Protein AF-A0A6V7PPU8-F1 (afdb_monomer_lite)

pLDDT: mean 73.36, std 18.03, range [26.89, 96.19]

Organism: NCBI:txid296719

Secondary structure (DSSP, 8-state):
------HHHHHHHHHHHHHHTTS-SEEEE--BTTBTHHHHHHHHHHHHHH-TT-S-SEEEEE--SSPBSSHHHHHHHHHHHHHHHHTS-SS-HHHHHHHHHHHHHTT--GGGPPPPHHHHHHHHHHHHTTT--EEEEE-S-BTT-----TTTTT----TTSS-EEEEETT------SEEE--SSHHHHHHHHHHHHHHHHHHHHHHTTT-S---HHHHHHHHHHHHHHHHHHHHS-TTTT--TTS---HHHHHHHHTTHHHHTS-HHHHHHHHHHHHHHHHTT-SHHHHHHHHHHTTT---PPP------S----S--SSS------

Structure (mmCIF, N/CA/C/O backbone):
data_AF-A0A6V7PPU8-F1
#
_entry.id   AF-A0A6V7PPU8-F1
#
loop_
_atom_site.group_PDB
_atom_site.id
_atom_site.type_symbol
_atom_site.label_atom_id
_atom_site.label_alt_id
_atom_site.label_comp_id
_atom_site.label_asym_id
_atom_si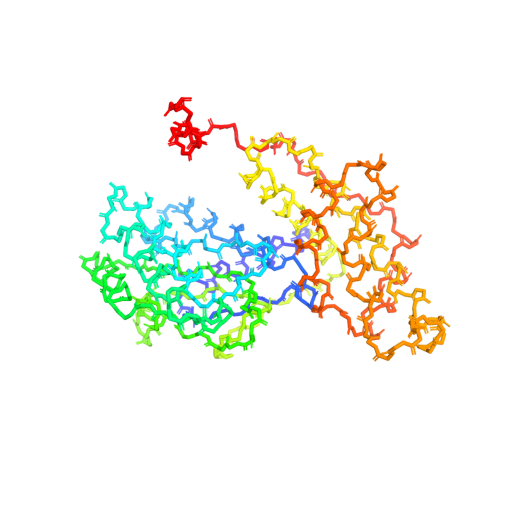te.label_entity_id
_atom_site.label_seq_id
_atom_site.pdbx_PDB_ins_code
_atom_site.Cartn_x
_atom_site.Cartn_y
_atom_site.Cartn_z
_atom_site.occupancy
_atom_site.B_iso_or_equiv
_atom_site.auth_seq_id
_atom_site.auth_comp_id
_atom_site.auth_asym_id
_atom_site.auth_atom_id
_atom_site.pdbx_PDB_model_num
ATOM 1 N N . MET A 1 1 ? 19.060 32.727 9.909 1.00 31.28 1 MET A N 1
ATOM 2 C CA . MET A 1 1 ? 19.375 32.126 8.598 1.00 31.28 1 MET A CA 1
ATOM 3 C C . MET A 1 1 ? 18.788 30.721 8.618 1.00 31.28 1 MET A C 1
ATOM 5 O O . MET A 1 1 ? 19.392 29.817 9.174 1.00 31.28 1 MET A O 1
ATOM 9 N N . THR A 1 2 ? 17.531 30.576 8.202 1.00 30.28 2 THR A N 1
ATOM 10 C CA . THR A 1 2 ? 16.838 29.283 8.143 1.00 30.28 2 THR A CA 1
ATOM 11 C C . THR A 1 2 ? 17.410 28.507 6.967 1.00 30.28 2 THR A C 1
ATOM 13 O O . THR A 1 2 ? 17.300 28.952 5.828 1.00 30.28 2 THR A O 1
ATOM 16 N N . ILE A 1 3 ? 18.058 27.376 7.241 1.00 38.53 3 ILE A N 1
ATOM 17 C CA . ILE A 1 3 ? 18.364 26.391 6.202 1.00 38.53 3 ILE A CA 1
ATOM 18 C C . ILE A 1 3 ? 17.008 26.035 5.579 1.00 38.53 3 ILE A C 1
ATOM 20 O O . ILE A 1 3 ? 16.113 25.651 6.339 1.00 38.53 3 ILE A O 1
ATOM 24 N N . PRO A 1 4 ? 16.788 26.219 4.265 1.00 50.97 4 PRO A N 1
ATOM 25 C CA . PRO A 1 4 ? 15.560 25.742 3.650 1.00 50.97 4 PRO A CA 1
ATOM 26 C C . PRO A 1 4 ? 15.499 24.234 3.907 1.00 50.97 4 PRO A C 1
ATOM 28 O O . PRO A 1 4 ? 16.382 23.491 3.478 1.00 50.97 4 PRO A O 1
ATOM 31 N N . GLY A 1 5 ? 14.527 23.808 4.720 1.00 62.41 5 GLY A N 1
ATOM 32 C CA . GLY A 1 5 ? 14.351 22.402 5.067 1.00 62.41 5 GLY A CA 1
ATOM 33 C C . GLY A 1 5 ? 14.195 21.567 3.799 1.00 62.41 5 GLY A C 1
ATOM 34 O O . GLY A 1 5 ? 13.704 22.078 2.791 1.00 62.41 5 GLY A O 1
ATOM 35 N N . ASN A 1 6 ? 14.624 20.301 3.845 1.00 75.19 6 ASN A N 1
ATOM 36 C CA . ASN A 1 6 ? 14.456 19.374 2.727 1.00 75.19 6 ASN A CA 1
ATOM 37 C C . ASN A 1 6 ? 12.989 19.438 2.237 1.00 75.19 6 ASN A C 1
ATOM 39 O O . ASN A 1 6 ? 12.091 19.155 3.033 1.00 75.19 6 ASN A O 1
ATOM 43 N N . PRO A 1 7 ? 12.728 19.817 0.970 1.00 75.38 7 PRO A N 1
ATOM 44 C CA . PRO A 1 7 ? 11.375 19.919 0.427 1.00 75.38 7 PRO A CA 1
ATOM 45 C C . PRO A 1 7 ? 10.519 18.661 0.636 1.00 75.38 7 PRO A C 1
ATOM 47 O O . PRO A 1 7 ? 9.317 18.781 0.867 1.00 75.38 7 PRO A O 1
ATOM 50 N N . TYR A 1 8 ? 11.135 17.475 0.625 1.00 80.94 8 TYR A N 1
ATOM 51 C CA . TYR A 1 8 ? 10.477 16.209 0.947 1.00 80.94 8 TYR A CA 1
ATOM 52 C C . TYR A 1 8 ? 10.023 16.138 2.414 1.00 80.94 8 TYR A C 1
ATOM 54 O O . TYR A 1 8 ? 8.863 15.843 2.706 1.00 80.94 8 TYR A O 1
ATOM 62 N N . GLU A 1 9 ? 10.908 16.489 3.349 1.00 84.88 9 GLU A N 1
ATOM 63 C CA . GLU A 1 9 ? 10.593 16.508 4.782 1.00 84.88 9 GLU A CA 1
ATOM 64 C C . GLU A 1 9 ? 9.462 17.483 5.100 1.00 84.88 9 GLU A C 1
ATOM 66 O O . GLU A 1 9 ? 8.646 17.217 5.979 1.00 84.88 9 GLU A O 1
ATOM 71 N N . VAL A 1 10 ? 9.369 18.602 4.377 1.00 83.44 10 VAL A N 1
ATOM 72 C CA . VAL A 1 10 ? 8.245 19.537 4.528 1.00 83.44 10 VAL A CA 1
ATOM 73 C C . VAL A 1 10 ? 6.921 18.837 4.215 1.00 83.44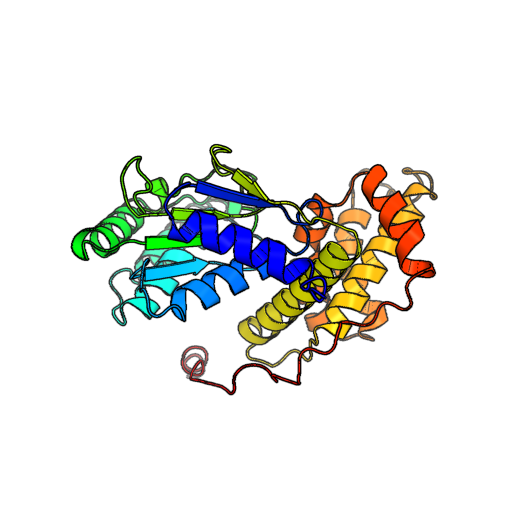 10 VAL A C 1
ATOM 75 O O . VAL A 1 10 ? 5.988 18.931 5.008 1.00 83.44 10 VAL A O 1
ATOM 78 N N . ILE A 1 11 ? 6.855 18.082 3.115 1.00 82.38 11 ILE A N 1
ATOM 79 C CA . ILE A 1 11 ? 5.653 17.344 2.697 1.00 82.38 11 ILE A CA 1
ATOM 80 C C . ILE A 1 11 ? 5.296 16.271 3.727 1.00 82.38 11 ILE A C 1
ATOM 82 O O . ILE A 1 11 ? 4.159 16.224 4.197 1.00 82.38 11 ILE A O 1
ATOM 86 N N . LYS A 1 12 ? 6.269 15.444 4.124 1.00 87.31 12 LYS A N 1
ATOM 87 C CA . LYS A 1 12 ? 6.073 14.395 5.133 1.00 87.31 12 LYS A CA 1
ATOM 88 C C . LYS A 1 12 ? 5.553 14.968 6.451 1.00 87.31 12 LYS A C 1
ATOM 90 O O . LYS A 1 12 ? 4.579 14.461 7.005 1.00 87.31 12 LYS A O 1
ATOM 95 N N . ASN A 1 13 ? 6.145 16.067 6.918 1.00 88.62 13 ASN A N 1
ATOM 96 C CA . ASN A 1 13 ? 5.718 16.743 8.140 1.00 88.62 13 ASN A CA 1
ATOM 97 C C . ASN A 1 13 ? 4.320 17.363 8.015 1.00 88.62 13 ASN A C 1
ATOM 99 O O . ASN A 1 13 ? 3.575 17.369 8.994 1.00 88.62 13 ASN A O 1
ATOM 103 N N . SER A 1 14 ? 3.929 17.845 6.832 1.00 86.12 14 SER A N 1
ATOM 104 C CA . SER A 1 14 ? 2.555 18.287 6.577 1.00 86.12 14 SER A CA 1
ATOM 105 C C . SER A 1 14 ? 1.557 17.134 6.691 1.00 86.12 14 SER A C 1
ATOM 107 O O . SER A 1 14 ? 0.567 17.280 7.404 1.00 86.12 14 SER A O 1
ATOM 109 N N . VAL A 1 15 ? 1.828 15.982 6.060 1.00 87.38 15 VAL A N 1
ATOM 110 C CA . VAL A 1 15 ? 0.964 14.787 6.157 1.00 87.38 15 VAL A CA 1
ATOM 111 C C . VAL A 1 15 ? 0.832 14.342 7.617 1.00 87.38 15 VAL A C 1
ATOM 113 O O . VAL A 1 15 ? -0.277 14.156 8.111 1.00 87.38 15 VAL A O 1
ATOM 116 N N . LEU A 1 16 ? 1.960 14.230 8.328 1.00 89.19 16 LEU A N 1
ATOM 117 C CA . LEU A 1 16 ? 1.984 13.857 9.743 1.00 89.19 16 LEU A CA 1
ATOM 118 C C . LEU A 1 16 ? 1.181 14.829 10.600 1.00 89.19 16 LEU A C 1
ATOM 120 O O . LEU A 1 16 ? 0.408 14.399 11.447 1.00 89.19 16 LEU A O 1
ATOM 124 N N . ARG A 1 17 ? 1.325 16.136 10.374 1.00 88.12 17 ARG A N 1
ATOM 125 C CA . ARG A 1 17 ? 0.571 17.137 11.125 1.00 88.12 17 ARG A CA 1
ATOM 126 C C . ARG A 1 17 ? -0.936 16.944 10.957 1.00 88.12 17 ARG A C 1
ATOM 128 O O . ARG A 1 17 ? -1.616 16.860 11.970 1.00 88.12 17 ARG A O 1
ATOM 135 N N . TYR A 1 18 ? -1.419 16.822 9.719 1.00 86.50 18 TYR A N 1
ATOM 136 C CA . TYR A 1 18 ? -2.847 16.639 9.425 1.00 86.50 18 TYR A CA 1
ATOM 137 C C . TYR A 1 18 ? -3.426 15.316 9.950 1.00 86.50 18 TYR A C 1
ATOM 139 O O . TYR A 1 18 ? -4.614 15.236 10.259 1.00 86.50 18 TYR A O 1
ATOM 147 N N . LEU A 1 19 ? -2.596 14.271 10.036 1.00 86.38 19 LEU A N 1
ATOM 148 C CA . LEU A 1 19 ? -2.953 13.000 10.673 1.00 86.38 19 LEU A CA 1
ATOM 149 C C . LEU A 1 19 ? -3.079 13.142 12.185 1.00 86.38 19 LEU A C 1
ATOM 151 O O . LEU A 1 19 ? -4.072 12.710 12.763 1.00 86.38 19 LEU A O 1
ATOM 155 N N . LEU A 1 20 ? -2.067 13.726 12.823 1.00 84.81 20 LEU A N 1
ATOM 156 C CA . LEU A 1 20 ? -1.954 13.758 14.280 1.00 84.81 20 LEU A CA 1
ATOM 157 C C . LEU A 1 20 ? -2.870 14.807 14.920 1.00 84.81 20 LEU A C 1
ATOM 159 O O . LEU A 1 20 ? -3.287 14.629 16.057 1.00 84.81 20 LEU A O 1
ATOM 163 N N . ASP A 1 21 ? -3.197 15.893 14.217 1.00 83.44 21 ASP A N 1
ATOM 164 C CA . ASP A 1 21 ? -4.157 16.888 14.707 1.00 83.44 21 ASP A CA 1
ATOM 165 C C . ASP A 1 21 ? -5.626 16.471 14.499 1.00 83.44 21 ASP A C 1
ATOM 167 O O . ASP A 1 21 ? -6.535 17.143 14.990 1.00 83.44 21 ASP A O 1
ATOM 171 N N . GLY A 1 22 ? -5.863 15.348 13.809 1.00 78.75 22 GLY A N 1
ATOM 172 C CA . GLY A 1 22 ? -7.197 14.823 13.536 1.00 78.75 22 GLY A CA 1
ATOM 173 C C . GLY A 1 22 ? -8.019 15.685 12.576 1.00 78.75 22 GLY A C 1
ATOM 174 O O . GLY A 1 22 ? -9.236 15.502 12.502 1.00 78.75 22 GLY A O 1
ATOM 175 N N . SER A 1 23 ? -7.391 16.609 11.835 1.00 78.19 23 SER A N 1
ATOM 176 C CA . SER A 1 23 ? -8.081 17.475 10.867 1.00 78.19 23 SER A CA 1
ATOM 177 C C . SER A 1 23 ? -8.790 16.668 9.786 1.00 78.19 23 SER A C 1
ATOM 179 O O . SER A 1 23 ? -9.847 17.071 9.299 1.00 78.19 23 SER A O 1
ATOM 181 N N . PHE A 1 24 ? -8.217 15.519 9.414 1.00 79.81 24 PHE A N 1
ATOM 182 C CA . PHE A 1 24 ? -8.750 14.659 8.370 1.00 79.81 24 PHE A CA 1
ATOM 183 C C . PHE A 1 24 ? -8.671 13.189 8.774 1.00 79.81 24 PHE A C 1
ATOM 185 O O . PHE A 1 24 ? -7.624 12.677 9.149 1.00 79.81 24 PHE A O 1
ATOM 192 N N . GLN A 1 25 ? -9.793 12.488 8.634 1.00 84.31 25 GLN A N 1
ATOM 193 C CA . GLN A 1 25 ? -9.868 11.033 8.808 1.00 84.31 25 GLN A CA 1
ATOM 194 C C . GLN A 1 25 ? -9.594 10.284 7.509 1.00 84.31 25 GLN A C 1
ATOM 196 O O . GLN A 1 25 ? -9.418 9.075 7.510 1.00 84.31 25 GLN A O 1
ATOM 201 N N . LYS A 1 26 ? -9.623 10.982 6.378 1.00 85.94 26 LYS A N 1
ATOM 202 C CA . LYS A 1 26 ? -9.393 10.424 5.056 1.00 85.94 26 LYS A CA 1
ATOM 203 C C . LYS A 1 26 ? -8.453 11.377 4.325 1.00 85.94 26 LYS A C 1
ATOM 205 O O . LYS A 1 26 ? -8.794 12.538 4.105 1.00 85.94 26 LYS A O 1
ATOM 210 N N . MET A 1 27 ? -7.246 10.916 4.019 1.00 85.62 27 MET A N 1
ATOM 211 C CA . MET A 1 27 ? -6.231 11.684 3.309 1.00 85.62 27 MET A CA 1
ATOM 212 C C . MET A 1 27 ? -5.707 10.924 2.105 1.00 85.62 27 MET A C 1
ATOM 214 O O . MET A 1 27 ? -5.165 9.824 2.212 1.00 85.62 27 MET A O 1
ATOM 218 N N . TYR A 1 28 ? -5.830 11.579 0.961 1.00 83.38 28 TYR A N 1
ATOM 219 C CA . TYR A 1 28 ? -5.310 11.110 -0.300 1.00 83.38 28 TYR A CA 1
ATOM 220 C C . TYR A 1 28 ? -3.952 11.764 -0.552 1.00 83.38 28 TYR A C 1
ATOM 222 O O . TYR A 1 28 ? -3.826 12.966 -0.773 1.00 83.38 28 TYR A O 1
ATOM 230 N N . VAL A 1 29 ? -2.900 10.968 -0.513 1.00 80.19 29 VAL A N 1
ATOM 231 C CA . VAL A 1 29 ? -1.552 11.429 -0.811 1.00 80.19 29 VAL A CA 1
ATOM 232 C C . VAL A 1 29 ? -1.314 11.236 -2.291 1.00 80.19 29 VAL A C 1
ATOM 234 O O . VAL A 1 29 ? -1.300 10.112 -2.791 1.00 80.19 29 VAL A O 1
ATOM 237 N N . GLU A 1 30 ? -1.092 12.338 -2.992 1.00 74.88 30 GLU A N 1
ATOM 238 C CA . GLU A 1 30 ? -0.667 12.282 -4.376 1.00 74.88 30 GLU A CA 1
ATOM 239 C C . GLU A 1 30 ? 0.680 12.950 -4.510 1.00 74.88 30 GLU A C 1
ATOM 241 O O . GLU A 1 30 ? 0.793 14.167 -4.457 1.00 74.88 30 GLU A O 1
ATOM 246 N N . ALA A 1 31 ? 1.704 12.137 -4.704 1.00 72.62 31 ALA A N 1
ATOM 247 C CA . ALA A 1 31 ? 3.044 12.634 -4.938 1.00 72.62 31 ALA A CA 1
ATOM 248 C C . ALA A 1 31 ? 3.159 13.241 -6.356 1.00 72.62 31 ALA A C 1
ATOM 250 O O . ALA A 1 31 ? 2.266 13.966 -6.798 1.00 72.62 31 ALA A O 1
ATOM 251 N N . TRP A 1 32 ? 4.243 13.004 -7.097 1.00 69.62 32 TRP A N 1
ATOM 252 C CA . TRP A 1 32 ? 4.359 13.557 -8.452 1.00 69.62 32 TRP A CA 1
ATOM 253 C C . TRP A 1 32 ? 3.433 12.817 -9.422 1.00 69.62 32 TRP A C 1
ATOM 255 O O . TRP A 1 32 ? 3.862 11.871 -10.072 1.00 69.62 32 TRP A O 1
ATOM 265 N N . GLU A 1 33 ? 2.161 13.224 -9.499 1.00 65.94 33 GLU A N 1
ATOM 266 C CA . GLU A 1 33 ? 1.140 12.580 -10.352 1.00 65.94 33 GLU A CA 1
ATOM 267 C C . GLU A 1 33 ? 1.074 11.056 -10.083 1.00 65.94 33 GLU A C 1
ATOM 269 O O . GLU A 1 33 ? 0.945 10.213 -10.973 1.00 65.94 33 GLU A O 1
ATOM 274 N N . GLY A 1 34 ? 1.235 10.709 -8.799 1.00 65.50 34 GLY A N 1
ATOM 275 C CA . GLY A 1 34 ? 1.210 9.349 -8.259 1.00 65.50 34 GLY A CA 1
ATOM 276 C C . GLY A 1 34 ? 2.564 8.730 -7.892 1.00 65.50 34 GLY A C 1
ATOM 277 O O . GLY A 1 34 ? 2.603 7.825 -7.060 1.00 65.50 34 GLY A O 1
ATOM 278 N N . VAL A 1 35 ? 3.688 9.242 -8.405 1.00 75.06 35 VAL A N 1
ATOM 279 C CA . VAL A 1 35 ? 5.020 8.644 -8.161 1.00 75.06 35 VAL A CA 1
ATOM 280 C C . VAL A 1 35 ? 5.627 9.075 -6.836 1.00 75.06 35 VAL A C 1
ATOM 282 O O . VAL A 1 35 ? 5.746 10.274 -6.582 1.00 75.06 35 VAL A O 1
ATOM 285 N N . GLY A 1 36 ? 6.085 8.113 -6.029 1.00 78.75 36 GLY A N 1
ATOM 286 C CA . GLY A 1 36 ? 6.710 8.355 -4.722 1.00 78.75 36 GLY A CA 1
ATOM 287 C C . GLY A 1 36 ? 5.727 8.409 -3.567 1.00 78.75 36 GLY A C 1
ATOM 288 O O . GLY A 1 36 ? 6.116 8.567 -2.409 1.00 78.75 36 GLY A O 1
ATOM 289 N N . ALA A 1 37 ? 4.438 8.275 -3.861 1.00 80.88 37 ALA A N 1
ATOM 290 C CA . ALA A 1 37 ? 3.429 8.291 -2.831 1.00 80.88 37 ALA A CA 1
ATOM 291 C C . ALA A 1 37 ? 3.447 7.004 -2.003 1.00 80.88 37 ALA A C 1
ATOM 293 O O . ALA A 1 37 ? 3.237 7.084 -0.799 1.00 80.88 37 ALA A O 1
ATOM 294 N N . THR A 1 38 ? 3.773 5.847 -2.593 1.00 84.75 38 THR A N 1
ATOM 295 C CA . THR A 1 38 ? 3.935 4.590 -1.846 1.00 84.75 38 THR A CA 1
ATOM 296 C C . THR A 1 38 ? 4.989 4.750 -0.753 1.00 84.75 38 THR A C 1
ATOM 298 O O . THR A 1 38 ? 4.759 4.366 0.396 1.00 84.75 38 THR A O 1
ATOM 301 N N . ALA A 1 39 ? 6.116 5.381 -1.093 1.00 87.06 39 ALA A N 1
ATOM 302 C CA . ALA A 1 39 ? 7.204 5.634 -0.157 1.00 87.06 39 ALA A CA 1
ATOM 303 C C . ALA A 1 39 ? 6.825 6.629 0.935 1.00 87.06 39 ALA A C 1
ATOM 305 O O . ALA A 1 39 ? 7.023 6.359 2.119 1.00 87.06 39 ALA A O 1
ATOM 306 N N . LEU A 1 40 ? 6.200 7.742 0.549 1.00 86.75 40 LEU A N 1
ATOM 307 C CA . LEU A 1 40 ? 5.719 8.738 1.499 1.00 86.75 40 LEU A CA 1
ATOM 308 C C . LEU A 1 40 ? 4.707 8.137 2.487 1.00 86.75 40 LEU A C 1
ATOM 310 O O . LEU A 1 40 ? 4.798 8.385 3.687 1.00 86.75 40 LEU A O 1
ATOM 314 N N . LEU A 1 41 ? 3.773 7.310 2.004 1.00 89.06 41 LEU A N 1
ATOM 315 C CA . LEU A 1 41 ? 2.805 6.599 2.840 1.00 89.06 41 LEU A CA 1
ATOM 316 C C . LEU A 1 41 ? 3.491 5.683 3.857 1.00 89.06 41 LEU A C 1
ATOM 318 O O . LEU A 1 41 ? 3.125 5.699 5.035 1.00 89.06 41 LEU A O 1
ATOM 322 N N . ARG A 1 42 ? 4.506 4.920 3.430 1.00 89.25 42 ARG A N 1
ATOM 323 C CA . ARG A 1 42 ? 5.270 4.055 4.335 1.00 89.25 42 ARG A CA 1
ATOM 324 C C . ARG A 1 42 ? 6.040 4.857 5.380 1.00 89.25 42 ARG A C 1
ATOM 326 O O . ARG A 1 42 ? 5.931 4.545 6.563 1.00 89.25 42 ARG A O 1
ATOM 333 N N . GLU A 1 43 ? 6.764 5.898 4.982 1.00 89.75 43 GLU A N 1
ATOM 334 C CA . GLU A 1 43 ? 7.543 6.707 5.924 1.00 89.75 43 GLU A CA 1
ATOM 335 C C . GLU A 1 43 ? 6.664 7.444 6.938 1.00 89.75 43 GLU A C 1
ATOM 337 O O . GLU A 1 43 ? 7.011 7.524 8.117 1.00 89.75 43 GLU A O 1
ATOM 342 N N . VAL A 1 44 ? 5.502 7.949 6.510 1.00 90.06 44 VAL A N 1
ATOM 343 C CA . VAL A 1 44 ? 4.508 8.534 7.419 1.00 90.06 44 VAL A CA 1
ATOM 344 C C . VAL A 1 44 ? 4.025 7.488 8.420 1.00 90.06 44 VAL A C 1
ATOM 346 O O . VAL A 1 44 ? 3.978 7.768 9.616 1.00 90.06 44 VAL A O 1
ATOM 349 N N . ALA A 1 45 ? 3.714 6.275 7.963 1.00 90.44 45 ALA A N 1
ATOM 350 C CA . ALA A 1 45 ? 3.263 5.204 8.841 1.00 90.44 45 ALA A CA 1
ATOM 351 C C . ALA A 1 45 ? 4.329 4.807 9.879 1.00 90.44 45 ALA A C 1
ATOM 353 O O . ALA A 1 45 ? 4.023 4.682 11.062 1.00 90.44 45 ALA A O 1
ATOM 354 N N . GLU A 1 46 ? 5.590 4.672 9.463 1.00 90.50 46 GLU A N 1
ATOM 355 C CA . GLU A 1 46 ? 6.706 4.391 10.374 1.00 90.50 46 GLU A CA 1
ATOM 356 C C . GLU A 1 46 ? 6.961 5.530 11.367 1.00 90.50 46 GLU A C 1
ATOM 358 O O . GLU A 1 46 ? 7.286 5.283 12.529 1.00 90.50 46 GLU A O 1
ATOM 363 N N . ALA A 1 47 ? 6.821 6.784 10.933 1.00 90.44 47 ALA A N 1
ATOM 364 C CA . ALA A 1 47 ? 6.949 7.937 11.817 1.00 90.44 47 ALA A CA 1
ATOM 365 C C . ALA A 1 47 ? 5.826 7.976 12.866 1.00 90.44 47 ALA A C 1
ATOM 367 O O . ALA A 1 47 ? 6.087 8.307 14.023 1.00 90.44 47 ALA A O 1
ATOM 368 N N . VAL A 1 48 ? 4.601 7.589 12.493 1.00 89.44 48 VAL A N 1
ATOM 369 C CA . VAL A 1 48 ? 3.483 7.435 13.435 1.00 89.44 48 VAL A CA 1
ATOM 370 C C . VAL A 1 48 ? 3.769 6.328 14.452 1.00 89.44 48 VAL A C 1
ATOM 372 O O . VAL A 1 48 ? 3.594 6.555 15.646 1.00 89.44 48 VAL A O 1
ATOM 375 N N . GLU A 1 49 ? 4.265 5.167 14.020 1.00 86.88 49 GLU A N 1
ATOM 376 C CA . GLU A 1 49 ? 4.616 4.056 14.922 1.00 86.88 49 GLU A CA 1
ATOM 377 C C . GLU A 1 49 ? 5.739 4.408 15.908 1.00 86.88 49 GLU A C 1
ATOM 379 O O . GLU A 1 49 ? 5.718 3.976 17.060 1.00 86.88 49 GLU A O 1
ATOM 384 N N . LYS A 1 50 ? 6.726 5.196 15.461 1.00 87.38 50 LYS A N 1
ATOM 385 C CA . LYS A 1 50 ? 7.853 5.663 16.286 1.00 87.38 50 LYS A CA 1
ATOM 386 C C . LYS A 1 50 ? 7.479 6.837 17.201 1.00 87.38 50 LYS A C 1
ATOM 388 O O . LYS A 1 50 ? 8.269 7.197 18.071 1.00 87.38 50 LYS A O 1
ATOM 393 N N . SER A 1 51 ? 6.311 7.451 17.009 1.00 83.69 51 SER A N 1
ATOM 394 C CA . SER A 1 51 ? 5.883 8.628 17.765 1.00 83.69 51 SER A CA 1
ATOM 395 C C . SER A 1 51 ? 5.577 8.289 19.225 1.00 83.69 51 SER A C 1
ATOM 397 O O . SER A 1 51 ? 4.755 7.425 19.530 1.00 83.69 51 SER A O 1
ATOM 399 N N . GLU A 1 52 ? 6.171 9.043 20.150 1.00 74.81 52 GLU A N 1
ATOM 400 C CA . GLU A 1 52 ? 5.941 8.878 21.592 1.00 74.81 52 GLU A CA 1
ATOM 401 C C . GLU A 1 52 ? 4.498 9.188 22.010 1.00 74.81 52 GLU A C 1
ATOM 403 O O . GLU A 1 52 ? 4.006 8.642 22.995 1.00 74.81 52 GLU A O 1
ATOM 408 N N . LYS A 1 53 ? 3.795 10.035 21.247 1.00 72.81 53 LYS A N 1
ATOM 409 C CA . LYS A 1 53 ? 2.421 10.456 21.559 1.00 72.81 53 LYS A CA 1
ATOM 410 C C . LYS A 1 53 ? 1.383 9.347 21.358 1.00 72.81 53 LYS A C 1
ATOM 412 O O . LYS A 1 53 ? 0.269 9.506 21.840 1.00 72.81 53 LYS A O 1
ATOM 417 N N . ARG A 1 54 ? 1.741 8.247 20.670 1.00 72.75 54 ARG A N 1
ATOM 418 C CA . ARG A 1 54 ? 0.870 7.093 20.353 1.00 72.75 54 ARG A CA 1
ATOM 419 C C . ARG A 1 54 ? -0.567 7.498 19.984 1.00 72.75 54 ARG A C 1
ATOM 421 O O . ARG A 1 54 ? -1.530 6.936 20.495 1.00 72.75 54 ARG A O 1
ATOM 428 N N . GLU A 1 55 ? -0.703 8.473 19.081 1.00 79.38 55 GLU A N 1
ATOM 429 C CA . GLU A 1 55 ? -2.009 8.954 18.588 1.00 79.38 55 GLU A CA 1
ATOM 430 C C . GLU A 1 55 ? -2.820 7.839 17.916 1.00 79.38 55 GLU A C 1
ATOM 432 O O . GLU A 1 55 ? -4.048 7.889 17.902 1.00 79.38 55 GLU A O 1
ATOM 437 N N . PHE A 1 56 ? -2.132 6.820 17.394 1.00 86.19 56 PHE A N 1
ATOM 438 C CA . PHE A 1 56 ? -2.696 5.584 16.865 1.00 86.19 56 PHE A CA 1
ATOM 439 C C . PHE A 1 56 ? -2.101 4.399 17.623 1.00 86.19 56 PHE A C 1
ATOM 441 O O . PHE A 1 56 ? -0.881 4.248 17.683 1.00 86.19 56 PHE A O 1
ATOM 448 N N . GLU A 1 57 ? -2.953 3.552 18.198 1.00 85.75 57 GLU A N 1
ATOM 449 C CA . GLU A 1 57 ? -2.498 2.336 18.885 1.00 85.75 57 GLU A CA 1
ATOM 450 C C . GLU A 1 57 ? -2.153 1.231 17.887 1.00 85.75 57 GLU A C 1
ATOM 452 O O . GLU A 1 57 ? -1.259 0.423 18.127 1.00 85.75 57 GLU A O 1
ATOM 457 N N . THR A 1 58 ? -2.869 1.201 16.760 1.00 87.56 58 THR A N 1
ATOM 458 C CA . THR A 1 58 ? -2.674 0.215 15.698 1.00 87.56 58 THR A CA 1
ATOM 459 C C . THR A 1 58 ? -2.462 0.927 14.368 1.00 87.56 58 THR A C 1
ATOM 461 O O . THR A 1 58 ? -3.303 1.716 13.936 1.00 87.56 58 THR A O 1
ATOM 464 N N . VAL A 1 59 ? -1.353 0.617 13.697 1.00 91.12 59 VAL A N 1
ATOM 465 C CA . VAL A 1 59 ? -1.046 1.108 12.349 1.00 91.12 59 VAL A CA 1
ATOM 466 C C . VAL A 1 59 ? -1.026 -0.082 11.392 1.00 91.12 59 VAL A C 1
ATOM 468 O O . VAL A 1 59 ? -0.106 -0.895 11.410 1.00 91.12 59 VAL A O 1
ATOM 471 N N . ILE A 1 60 ? -2.060 -0.200 10.564 1.00 90.56 60 ILE A N 1
ATOM 472 C CA . ILE A 1 60 ? -2.192 -1.248 9.547 1.00 90.56 60 ILE A CA 1
ATOM 473 C C . ILE A 1 60 ? -1.619 -0.690 8.238 1.00 90.56 60 ILE A C 1
ATOM 475 O O . ILE A 1 60 ? -2.256 0.116 7.567 1.00 90.56 60 ILE A O 1
ATOM 479 N N . LYS A 1 61 ? -0.390 -1.082 7.901 1.00 89.69 61 LYS A N 1
ATOM 480 C CA . LYS A 1 61 ? 0.378 -0.681 6.709 1.00 89.69 61 LYS A CA 1
ATOM 481 C C . LYS A 1 61 ? 0.318 -1.722 5.583 1.00 89.69 61 LYS A C 1
ATOM 483 O O . LYS A 1 61 ? 1.247 -2.523 5.440 1.00 89.69 61 LYS A O 1
ATOM 488 N N . VAL A 1 62 ? -0.710 -1.679 4.747 1.00 87.88 62 VAL A N 1
ATOM 489 C CA . VAL A 1 62 ? -0.813 -2.533 3.555 1.00 87.88 62 VAL A CA 1
ATOM 490 C C . VAL A 1 62 ? -0.275 -1.756 2.357 1.00 87.88 62 VAL A C 1
ATOM 492 O O . VAL A 1 62 ? -1.001 -1.149 1.571 1.00 87.88 62 VAL A O 1
ATOM 495 N N . VAL A 1 63 ? 1.053 -1.729 2.268 1.00 78.25 63 VAL A N 1
ATOM 496 C CA . VAL A 1 63 ? 1.795 -0.934 1.287 1.00 78.25 63 VAL A CA 1
ATOM 497 C C . VAL A 1 63 ? 2.576 -1.868 0.365 1.00 78.25 63 VAL A C 1
ATOM 499 O O . VAL A 1 63 ? 3.575 -2.455 0.781 1.00 78.25 63 VAL A O 1
ATOM 502 N N . ARG A 1 64 ? 2.130 -2.025 -0.887 1.00 80.06 64 ARG A N 1
ATOM 503 C CA . ARG A 1 64 ? 2.839 -2.829 -1.894 1.00 80.06 64 ARG A CA 1
ATOM 504 C C . ARG A 1 64 ? 2.868 -2.146 -3.272 1.00 80.06 64 ARG A C 1
ATOM 506 O O . ARG A 1 64 ? 1.817 -1.717 -3.742 1.00 80.06 64 ARG A O 1
ATOM 513 N N . PRO A 1 65 ? 4.027 -2.073 -3.951 1.00 76.69 65 PRO A N 1
ATOM 514 C CA . PRO A 1 65 ? 4.131 -1.478 -5.289 1.00 76.69 65 PRO A CA 1
ATOM 515 C C . PRO A 1 65 ? 3.440 -2.261 -6.417 1.00 76.69 65 PRO A C 1
ATOM 517 O O . PRO A 1 65 ? 3.077 -1.671 -7.428 1.00 76.69 65 PRO A O 1
ATOM 520 N N . ALA A 1 66 ? 3.193 -3.568 -6.253 1.00 78.25 66 ALA A N 1
ATOM 521 C CA . ALA A 1 66 ? 2.450 -4.387 -7.225 1.00 78.25 66 ALA A CA 1
ATOM 522 C C . ALA A 1 66 ? 0.932 -4.437 -6.919 1.00 78.25 66 ALA A C 1
ATOM 524 O O . ALA A 1 66 ? 0.587 -4.528 -5.737 1.00 78.25 66 ALA A O 1
ATOM 525 N N . PRO A 1 67 ? 0.026 -4.365 -7.921 1.00 78.31 67 PRO A N 1
ATOM 526 C CA . PRO A 1 67 ? -1.416 -4.248 -7.679 1.00 78.31 67 PRO A CA 1
ATOM 527 C C . PRO A 1 67 ? -1.996 -5.481 -6.992 1.00 78.31 67 PRO A C 1
ATOM 529 O O . PRO A 1 67 ? -1.497 -6.590 -7.182 1.00 78.31 67 PRO A O 1
ATOM 532 N N . PHE A 1 68 ? -3.097 -5.296 -6.263 1.00 83.94 68 PHE A N 1
ATOM 533 C CA . PHE A 1 68 ? -3.912 -6.419 -5.804 1.00 83.94 68 PHE A CA 1
ATOM 534 C C . PHE A 1 68 ? -4.699 -6.986 -6.984 1.00 83.94 68 PHE A C 1
ATOM 536 O O . PHE A 1 68 ? -5.325 -6.239 -7.740 1.00 83.94 68 PHE A O 1
ATOM 543 N N . GLY A 1 69 ? -4.693 -8.304 -7.145 1.00 83.75 69 GLY A N 1
ATOM 544 C CA . GLY A 1 69 ? -5.422 -8.982 -8.210 1.00 83.75 69 GLY A CA 1
ATOM 545 C C . GLY A 1 69 ? -6.939 -8.910 -8.040 1.00 83.75 69 GLY A C 1
ATOM 546 O O . GLY A 1 69 ? -7.660 -8.907 -9.033 1.00 83.75 69 GLY A O 1
ATOM 547 N N . ASN A 1 70 ? -7.422 -8.802 -6.800 1.00 87.25 70 ASN A N 1
ATOM 548 C CA . ASN A 1 70 ? -8.836 -8.650 -6.459 1.00 87.25 70 ASN A CA 1
ATOM 549 C C . ASN A 1 70 ? -9.001 -8.022 -5.058 1.00 87.25 70 ASN A C 1
ATOM 551 O O . ASN A 1 70 ? -8.025 -7.745 -4.355 1.00 87.25 70 ASN A O 1
ATOM 555 N N . ARG A 1 71 ? -10.251 -7.791 -4.636 1.00 88.12 71 ARG A N 1
ATOM 556 C CA . ARG A 1 71 ? -10.554 -7.195 -3.321 1.00 88.12 71 ARG A CA 1
ATOM 557 C C . ARG A 1 71 ? -10.192 -8.132 -2.160 1.00 88.12 71 ARG A C 1
ATOM 559 O O . ARG A 1 71 ? -9.745 -7.660 -1.114 1.00 88.12 71 ARG A O 1
ATOM 566 N N . ARG A 1 72 ? -10.320 -9.449 -2.354 1.00 91.94 72 ARG A N 1
ATOM 567 C CA . ARG A 1 72 ? -9.992 -10.472 -1.348 1.00 91.94 72 ARG A CA 1
ATOM 568 C C . ARG A 1 72 ? -8.509 -10.488 -0.987 1.00 91.94 72 ARG A C 1
ATOM 570 O O . ARG A 1 72 ? -8.183 -10.589 0.189 1.00 91.94 72 ARG A O 1
ATOM 577 N N . GLU A 1 73 ? -7.612 -10.327 -1.956 1.00 90.56 73 GLU A N 1
ATOM 578 C CA . GLU A 1 73 ? -6.165 -10.270 -1.715 1.00 90.56 73 GLU A CA 1
ATOM 579 C C . GLU A 1 73 ? -5.791 -9.071 -0.828 1.00 90.56 73 GLU A C 1
ATOM 581 O O . GLU A 1 73 ? -4.954 -9.189 0.066 1.00 90.56 73 GLU A O 1
ATOM 586 N N . MET A 1 74 ? -6.463 -7.929 -1.009 1.00 89.19 74 MET A N 1
ATOM 587 C CA . MET A 1 74 ? -6.283 -6.768 -0.134 1.00 89.19 74 MET A CA 1
ATOM 588 C C . MET A 1 74 ? -6.800 -7.033 1.281 1.00 89.19 74 MET A C 1
ATOM 590 O O . MET A 1 74 ? -6.113 -6.725 2.255 1.00 89.19 74 MET A O 1
ATOM 594 N N . GLN A 1 75 ? -7.986 -7.635 1.409 1.00 92.44 75 GLN A N 1
ATOM 595 C CA . GLN A 1 75 ? -8.537 -8.022 2.710 1.00 92.44 75 GLN A CA 1
ATOM 596 C C . GLN A 1 75 ? -7.628 -9.016 3.439 1.00 92.44 75 GLN A C 1
ATOM 598 O O . GLN A 1 75 ? -7.424 -8.881 4.645 1.00 92.44 75 GLN A O 1
ATOM 603 N N . ARG A 1 76 ? -7.054 -9.980 2.708 1.00 93.12 76 ARG A N 1
ATOM 604 C CA . ARG A 1 76 ? -6.075 -10.942 3.224 1.00 93.12 76 ARG A CA 1
ATOM 605 C C . ARG A 1 76 ? -4.849 -10.222 3.776 1.00 93.12 76 ARG A C 1
ATOM 607 O O . ARG A 1 76 ? -4.515 -10.440 4.935 1.00 93.12 76 ARG A O 1
ATOM 614 N N . ALA A 1 77 ? -4.265 -9.287 3.025 1.00 91.38 77 ALA A N 1
ATOM 615 C CA . ALA A 1 77 ? -3.116 -8.507 3.490 1.00 91.38 77 ALA A CA 1
ATOM 616 C C . ALA A 1 77 ? -3.425 -7.674 4.753 1.00 91.38 77 ALA A C 1
ATOM 618 O O . ALA A 1 77 ? -2.616 -7.627 5.681 1.00 91.38 77 ALA A O 1
ATOM 619 N N . VAL A 1 78 ? -4.613 -7.058 4.827 1.00 91.31 78 VAL A N 1
ATOM 620 C CA . VAL A 1 78 ? -5.080 -6.341 6.031 1.00 91.31 78 VAL A CA 1
ATOM 621 C C . VAL A 1 78 ? -5.196 -7.292 7.225 1.00 91.31 78 VAL A C 1
ATOM 623 O O . VAL A 1 78 ? -4.705 -6.985 8.313 1.00 91.31 78 VAL A O 1
ATOM 626 N N . ALA A 1 79 ? -5.826 -8.453 7.032 1.00 92.06 79 ALA A N 1
ATOM 627 C CA . ALA A 1 79 ? -6.032 -9.444 8.082 1.00 92.06 79 ALA A CA 1
ATOM 628 C C . ALA A 1 79 ? -4.709 -10.039 8.592 1.00 92.06 79 ALA A C 1
ATOM 630 O O . ALA A 1 79 ? -4.509 -10.141 9.801 1.00 92.06 79 ALA A O 1
ATOM 631 N N . GLU A 1 80 ? -3.787 -10.388 7.694 1.00 91.31 80 GLU A N 1
ATOM 632 C CA . GLU A 1 80 ? -2.458 -10.915 8.026 1.00 91.31 80 GLU A CA 1
ATOM 633 C C . GLU A 1 80 ? -1.631 -9.910 8.821 1.00 91.31 80 GLU A C 1
ATOM 635 O O . GLU A 1 80 ? -1.047 -10.245 9.857 1.00 91.31 80 GLU A O 1
ATOM 640 N N . GLN A 1 81 ? -1.627 -8.654 8.381 1.00 89.81 81 GLN A N 1
ATOM 641 C CA . GLN A 1 81 ? -0.931 -7.608 9.103 1.00 89.81 81 GLN A CA 1
ATOM 642 C C . GLN A 1 81 ? -1.525 -7.385 10.489 1.00 89.81 81 GLN A C 1
ATOM 644 O O . GLN A 1 81 ? -0.785 -7.253 11.464 1.00 89.81 81 GLN A O 1
ATOM 649 N N . LEU A 1 82 ? -2.852 -7.368 10.599 1.00 88.38 82 LEU A N 1
ATOM 650 C CA . LEU A 1 82 ? -3.505 -7.211 11.885 1.00 88.38 82 LEU A CA 1
ATOM 651 C C . LEU A 1 82 ? -3.209 -8.420 12.792 1.00 88.38 82 LEU A C 1
ATOM 653 O O . LEU A 1 82 ? -2.812 -8.219 13.932 1.00 88.38 82 LEU A O 1
ATOM 657 N N . ASN A 1 83 ? -3.247 -9.663 12.300 1.00 89.25 83 ASN A N 1
ATOM 658 C CA . ASN A 1 83 ? -2.798 -10.842 13.060 1.00 89.25 83 ASN A CA 1
ATOM 659 C C . ASN A 1 83 ? -1.368 -10.685 13.613 1.00 89.25 83 ASN A C 1
ATOM 661 O O . ASN A 1 83 ? -1.124 -10.997 14.781 1.00 89.25 83 ASN A O 1
ATOM 665 N N . HIS A 1 84 ? -0.434 -10.172 12.801 1.00 86.50 84 HIS A N 1
ATOM 666 C CA . HIS A 1 84 ? 0.946 -9.919 13.223 1.00 86.50 84 HIS A CA 1
ATOM 667 C C . HIS A 1 84 ? 1.025 -8.840 14.315 1.00 86.50 84 HIS A C 1
ATOM 669 O O . HIS A 1 84 ? 1.657 -9.050 15.353 1.00 86.50 84 HIS A O 1
ATOM 675 N N . LEU A 1 85 ? 0.342 -7.706 14.123 1.00 86.25 85 LEU A N 1
ATOM 676 C CA . LEU A 1 85 ? 0.286 -6.616 15.104 1.00 86.25 85 LEU A CA 1
ATOM 677 C C . LEU A 1 85 ? -0.330 -7.074 16.431 1.00 86.25 85 LEU A C 1
ATOM 679 O O . LEU A 1 85 ? 0.145 -6.701 17.503 1.00 86.25 85 LEU A O 1
ATOM 683 N N . LEU A 1 86 ? -1.362 -7.917 16.364 1.00 81.12 86 LEU A N 1
ATOM 684 C CA . LEU A 1 86 ? -2.068 -8.423 17.537 1.00 81.12 86 LEU A CA 1
ATOM 685 C C . LEU A 1 86 ? -1.397 -9.649 18.168 1.00 81.12 86 LEU A C 1
ATOM 687 O O . LEU A 1 86 ? -1.844 -10.084 19.230 1.00 81.12 86 LEU A O 1
ATOM 691 N N . ARG A 1 87 ? -0.344 -10.195 17.541 1.00 80.69 87 ARG A N 1
ATOM 692 C CA . ARG A 1 87 ? 0.345 -11.436 17.942 1.00 80.69 87 ARG A CA 1
ATOM 693 C C . ARG A 1 87 ? -0.630 -12.585 18.225 1.00 80.69 87 ARG A C 1
ATOM 695 O O . ARG A 1 87 ? -0.417 -13.379 19.139 1.00 80.69 87 ARG A O 1
ATOM 702 N N . SER A 1 88 ? -1.723 -12.640 17.469 1.00 75.94 88 SER A N 1
ATOM 703 C CA . SER A 1 88 ? -2.793 -13.619 17.645 1.00 75.94 88 SER A CA 1
ATOM 704 C C . SER A 1 88 ? -3.524 -13.830 16.316 1.00 75.94 88 SER A C 1
ATOM 706 O O . SER A 1 88 ? -3.939 -12.839 15.713 1.00 75.94 88 SER A O 1
ATOM 708 N N . PRO A 1 89 ? -3.686 -15.077 15.841 1.00 73.06 89 PRO A N 1
ATOM 709 C CA . PRO A 1 89 ? -4.440 -15.379 14.631 1.00 73.06 89 PRO A CA 1
ATOM 710 C C . PRO A 1 89 ? -5.940 -15.461 14.944 1.00 73.06 89 PRO A C 1
ATOM 712 O O . PRO A 1 89 ? -6.438 -16.487 15.402 1.00 73.06 89 PRO A O 1
ATOM 715 N N . TRP A 1 90 ? -6.673 -14.377 14.696 1.00 75.19 90 TRP A N 1
ATOM 716 C CA . TRP A 1 90 ? -8.138 -14.332 14.849 1.00 75.19 90 TRP A CA 1
ATOM 717 C C . TRP A 1 90 ? -8.860 -14.386 13.486 1.00 75.19 90 TRP A C 1
ATOM 719 O O . TRP A 1 90 ? -10.007 -14.836 13.419 1.00 75.19 90 TRP A O 1
ATOM 729 N N . VAL A 1 91 ? -8.167 -14.049 12.387 1.00 75.25 91 VAL A N 1
ATOM 730 C CA . VAL A 1 91 ? -8.489 -14.527 11.026 1.00 75.25 91 VAL A CA 1
ATOM 731 C C . VAL A 1 91 ? -7.489 -15.605 10.658 1.00 75.25 91 VAL A C 1
ATOM 733 O O . VAL A 1 91 ? -6.285 -15.363 10.677 1.00 75.25 91 VAL A O 1
ATOM 736 N N . THR A 1 92 ? -7.957 -16.796 10.316 1.00 71.75 92 THR A N 1
ATOM 737 C CA . THR A 1 92 ? -7.080 -17.861 9.834 1.00 71.75 92 THR A CA 1
ATOM 738 C C . THR A 1 92 ? -6.897 -17.727 8.327 1.00 71.75 92 THR A C 1
ATOM 740 O O . THR A 1 92 ? -7.863 -17.445 7.618 1.00 71.75 92 THR A O 1
ATOM 743 N N . ALA A 1 93 ? -5.681 -17.981 7.830 1.00 80.50 93 ALA A N 1
ATOM 744 C CA . ALA A 1 93 ? -5.433 -18.155 6.394 1.00 80.50 93 ALA A CA 1
ATOM 745 C C . ALA A 1 93 ? -6.446 -19.142 5.776 1.00 80.50 93 ALA A C 1
ATOM 747 O O . ALA A 1 93 ? -7.027 -18.860 4.735 1.00 80.50 93 ALA A O 1
ATOM 748 N N . ALA A 1 94 ? -6.805 -20.180 6.543 1.00 86.44 94 ALA A N 1
ATOM 749 C CA . ALA A 1 94 ? -7.814 -21.176 6.198 1.00 86.44 94 ALA A CA 1
ATOM 750 C C . ALA A 1 94 ? -9.188 -20.614 5.784 1.00 86.44 94 ALA A C 1
ATOM 752 O O . ALA A 1 94 ? -9.859 -21.246 4.979 1.00 86.44 94 ALA A O 1
ATOM 753 N N . ALA A 1 95 ? -9.630 -19.463 6.309 1.00 90.06 95 ALA A N 1
ATOM 754 C CA . ALA A 1 95 ? -10.904 -18.871 5.885 1.00 90.06 95 ALA A CA 1
ATOM 755 C C . ALA A 1 95 ? -10.833 -18.374 4.434 1.00 90.06 95 ALA A C 1
ATOM 757 O O . ALA A 1 95 ? -11.752 -18.590 3.650 1.00 90.06 95 ALA A O 1
ATOM 758 N N . PHE A 1 96 ? -9.713 -17.747 4.065 1.00 93.50 96 PHE A N 1
ATOM 759 C CA . PHE A 1 96 ? -9.495 -17.339 2.686 1.00 93.50 96 PHE A CA 1
ATOM 760 C C . PHE A 1 96 ? -9.211 -18.533 1.779 1.00 93.50 96 PHE A C 1
ATOM 762 O O . PHE A 1 96 ? -9.728 -18.562 0.670 1.00 93.50 96 PHE A O 1
ATOM 769 N N . ASP A 1 97 ? -8.426 -19.505 2.245 1.00 93.75 97 ASP A N 1
ATOM 770 C CA . ASP A 1 97 ? -8.053 -20.677 1.449 1.00 93.75 97 ASP A CA 1
ATOM 771 C C . ASP A 1 97 ? -9.282 -21.530 1.119 1.00 93.75 97 ASP A C 1
ATOM 773 O O . ASP A 1 97 ? -9.497 -21.863 -0.039 1.00 93.75 97 ASP A O 1
ATOM 777 N N . ALA A 1 98 ? -10.161 -21.778 2.096 1.00 93.44 98 ALA A N 1
ATOM 778 C CA . ALA A 1 98 ? -11.411 -22.500 1.863 1.00 93.44 98 ALA A CA 1
ATOM 779 C C . ALA A 1 98 ? -12.337 -21.768 0.876 1.00 93.44 98 ALA A C 1
ATOM 781 O O . ALA A 1 98 ? -12.977 -22.403 0.040 1.00 93.44 98 ALA A O 1
ATOM 782 N N . ALA A 1 99 ? -12.406 -20.435 0.955 1.00 94.31 99 ALA A N 1
ATOM 783 C CA . ALA A 1 99 ? -13.190 -19.639 0.014 1.00 94.31 99 ALA A CA 1
ATOM 784 C C . ALA A 1 99 ? -12.574 -19.623 -1.394 1.00 94.31 99 ALA A C 1
ATOM 786 O O . ALA A 1 99 ? -13.303 -19.657 -2.381 1.00 94.31 99 ALA A O 1
ATOM 787 N N . ASP A 1 100 ? -11.243 -19.570 -1.497 1.00 94.50 100 ASP A N 1
ATOM 788 C CA . ASP A 1 100 ? -10.534 -19.633 -2.774 1.00 94.50 100 ASP A CA 1
ATOM 789 C C . ASP A 1 100 ? -10.687 -21.010 -3.436 1.00 94.50 100 ASP A C 1
ATOM 791 O O . ASP A 1 100 ? -10.948 -21.056 -4.634 1.00 94.50 100 ASP A O 1
ATOM 795 N N . GLU A 1 101 ? -10.614 -22.103 -2.670 1.00 95.75 101 GLU A N 1
ATOM 796 C CA . GLU A 1 101 ? -10.836 -23.472 -3.159 1.00 95.75 101 GLU A CA 1
ATOM 797 C C . GLU A 1 101 ? -12.275 -23.694 -3.656 1.00 95.75 101 GLU A C 1
ATOM 799 O O . GLU A 1 101 ? -12.488 -24.305 -4.705 1.00 95.75 101 GLU A O 1
ATOM 804 N N . ASP A 1 102 ? -13.276 -23.189 -2.930 1.00 96.19 102 ASP A N 1
ATOM 805 C CA . ASP A 1 102 ? -14.684 -23.269 -3.341 1.00 96.19 102 ASP A CA 1
ATOM 806 C C . ASP A 1 102 ? -14.952 -22.449 -4.615 1.00 96.19 102 ASP A C 1
ATOM 808 O O . ASP A 1 102 ? -15.639 -22.912 -5.530 1.00 96.19 102 ASP A O 1
ATOM 812 N N . ASP A 1 103 ? -14.357 -21.260 -4.720 1.00 96.19 103 ASP A N 1
ATOM 813 C CA . ASP A 1 103 ? -14.413 -20.433 -5.927 1.00 96.19 103 ASP A CA 1
ATOM 814 C C . ASP A 1 103 ? -13.694 -21.094 -7.113 1.00 96.19 103 ASP A C 1
ATOM 816 O O . ASP A 1 103 ? -14.217 -21.065 -8.228 1.00 96.19 103 ASP A O 1
ATOM 820 N N . ASP A 1 104 ? -12.540 -21.733 -6.890 1.00 95.56 104 ASP A N 1
ATOM 821 C CA . ASP A 1 104 ? -11.832 -22.526 -7.903 1.00 95.56 104 ASP A CA 1
ATOM 822 C C . ASP A 1 104 ? -12.709 -23.681 -8.406 1.00 95.56 104 ASP A C 1
ATOM 824 O O . ASP A 1 104 ? -12.857 -23.871 -9.616 1.00 95.56 104 ASP A O 1
ATOM 828 N N . PHE A 1 105 ? -13.362 -24.410 -7.495 1.00 96.19 105 PHE A N 1
ATOM 829 C CA . PHE A 1 105 ? -14.282 -25.496 -7.840 1.00 96.19 105 PHE A CA 1
ATOM 830 C C . PHE A 1 105 ? -15.495 -25.004 -8.644 1.00 96.19 105 PHE A C 1
ATOM 832 O O . PHE A 1 105 ? -15.969 -25.686 -9.555 1.00 96.19 105 PHE A O 1
ATOM 839 N N . LYS A 1 106 ? -15.988 -23.801 -8.336 1.00 95.56 106 LYS A N 1
ATOM 840 C CA . LYS A 1 106 ? -17.099 -23.149 -9.044 1.00 95.56 106 LYS A CA 1
ATOM 841 C C . LYS A 1 106 ? -16.675 -22.443 -10.334 1.00 95.56 106 LYS A C 1
ATOM 843 O O . LYS A 1 106 ? -17.542 -21.952 -11.057 1.00 95.56 106 LYS A O 1
ATOM 848 N N . GLY A 1 107 ? -15.376 -22.383 -10.634 1.00 94.50 107 GLY A N 1
ATOM 849 C CA . GLY A 1 107 ? -14.841 -21.679 -11.799 1.00 94.50 107 GLY A CA 1
ATOM 850 C C . GLY A 1 107 ? -14.989 -20.157 -11.719 1.00 94.50 107 GLY A C 1
ATOM 851 O O . GLY A 1 107 ? -15.097 -19.493 -12.751 1.00 94.50 107 GLY A O 1
ATOM 852 N N . VAL A 1 108 ? -15.028 -19.592 -10.511 1.00 95.06 108 VAL A N 1
ATOM 853 C CA . VAL A 1 108 ? -15.098 -18.144 -10.294 1.00 95.06 108 VAL A CA 1
ATOM 854 C C . VAL A 1 108 ? -13.751 -17.517 -10.643 1.00 95.06 108 VAL A C 1
ATOM 856 O O . VAL A 1 108 ? -12.707 -17.850 -10.071 1.00 95.06 108 VAL A O 1
ATOM 859 N N . GLU A 1 109 ? -13.779 -16.569 -11.579 1.00 91.69 109 GLU A N 1
ATOM 860 C CA . GLU A 1 109 ? -12.584 -15.872 -12.046 1.00 91.69 109 GLU A CA 1
ATOM 861 C C . GLU A 1 109 ? -11.861 -15.185 -10.880 1.00 91.69 109 GLU A C 1
ATOM 863 O O . GLU A 1 109 ? -12.478 -14.442 -10.110 1.00 91.69 109 GLU A O 1
ATOM 868 N N . PHE A 1 110 ? -10.541 -15.376 -10.781 1.00 87.75 110 PHE A N 1
ATOM 869 C CA . PHE A 1 110 ? -9.719 -14.811 -9.709 1.00 87.75 110 PHE A CA 1
ATOM 870 C C . PHE A 1 110 ? -9.901 -13.296 -9.548 1.00 87.75 110 PHE A C 1
ATOM 872 O O . PHE A 1 110 ? -10.023 -12.814 -8.425 1.00 87.75 110 PHE A O 1
ATOM 879 N N . SER A 1 111 ? -9.980 -12.544 -10.648 1.00 85.50 111 SER A N 1
ATOM 880 C CA . SER A 1 111 ? -10.151 -11.082 -10.630 1.00 85.50 111 SER A CA 1
ATOM 881 C C . SER A 1 111 ? -11.508 -10.634 -10.058 1.00 85.50 111 SER A C 1
ATOM 883 O O . SER A 1 111 ? -11.641 -9.521 -9.550 1.00 85.50 111 SER A O 1
ATOM 885 N N . SER A 1 112 ? -12.523 -11.504 -10.113 1.00 88.38 112 SER A N 1
ATOM 886 C CA . SER A 1 112 ? -13.895 -11.208 -9.691 1.00 88.38 112 SER A CA 1
ATOM 887 C C . SER A 1 112 ? -14.148 -11.453 -8.201 1.00 88.38 112 SER A C 1
ATOM 889 O O . SER A 1 112 ? -15.151 -10.970 -7.669 1.00 88.38 112 SER A O 1
ATOM 891 N N . ARG A 1 113 ? -13.229 -12.155 -7.523 1.00 91.12 113 ARG A N 1
ATOM 892 C CA . ARG A 1 113 ? -13.363 -12.576 -6.123 1.00 91.12 113 ARG A CA 1
ATOM 893 C C . ARG A 1 113 ? -13.522 -11.386 -5.184 1.00 91.12 113 ARG A C 1
ATOM 895 O O . ARG A 1 113 ? -12.698 -10.467 -5.148 1.00 91.12 113 ARG A O 1
ATOM 902 N N . ASP A 1 114 ? -14.599 -11.423 -4.409 1.00 91.31 114 ASP A N 1
ATOM 903 C CA . ASP A 1 114 ? -14.964 -10.355 -3.483 1.00 91.31 114 ASP A CA 1
ATOM 904 C C . ASP A 1 114 ? -14.458 -10.614 -2.054 1.00 91.31 114 ASP A C 1
ATOM 906 O O . ASP A 1 114 ? -14.003 -11.712 -1.707 1.00 91.31 114 ASP A O 1
ATOM 910 N N . LEU A 1 115 ? -14.552 -9.566 -1.238 1.00 92.69 115 LEU A N 1
ATOM 911 C CA . LEU A 1 115 ? -14.363 -9.568 0.204 1.00 92.69 115 LEU A CA 1
ATOM 912 C C . LEU A 1 115 ? -15.243 -10.630 0.869 1.00 92.69 115 LEU A C 1
ATOM 914 O O . LEU A 1 115 ? -16.399 -10.836 0.502 1.00 92.69 115 LEU A O 1
ATOM 918 N N . LEU A 1 116 ? -14.708 -11.256 1.911 1.00 94.75 116 LEU A N 1
ATOM 919 C CA . LEU A 1 116 ? -15.442 -12.189 2.753 1.00 94.75 116 LEU A CA 1
ATOM 920 C C . LEU A 1 116 ? -16.079 -11.421 3.913 1.00 94.75 116 LEU A C 1
ATOM 922 O O . LEU A 1 116 ? -15.374 -10.850 4.752 1.00 94.75 116 LEU A O 1
ATOM 926 N N . SER A 1 117 ? -17.412 -11.412 3.983 1.00 93.38 117 SER A N 1
ATOM 927 C CA . SER A 1 117 ? -18.151 -10.678 5.022 1.00 93.38 117 SER A CA 1
ATOM 928 C C . SER A 1 117 ? -17.820 -11.167 6.435 1.00 93.38 117 SER A C 1
ATOM 930 O O . SER A 1 117 ? -17.667 -10.359 7.347 1.00 93.38 117 SER A O 1
ATOM 932 N N . GLU A 1 118 ? -17.629 -12.476 6.615 1.00 92.38 118 GLU A N 1
ATOM 933 C CA . GLU A 1 118 ? -17.215 -13.057 7.899 1.00 92.38 118 GLU A CA 1
ATOM 934 C C . GLU A 1 118 ? -15.829 -12.579 8.353 1.00 92.38 118 GLU A C 1
ATOM 936 O O . GLU A 1 118 ? -15.586 -12.388 9.546 1.00 92.38 118 GLU A O 1
ATOM 941 N N . VAL A 1 119 ? -14.915 -12.340 7.409 1.00 93.88 119 VAL A N 1
ATOM 942 C CA . VAL A 1 119 ? -13.587 -11.806 7.711 1.00 93.88 119 VAL A CA 1
ATOM 943 C C . VAL A 1 119 ? -13.679 -10.323 8.053 1.00 93.88 119 VAL A C 1
ATOM 945 O O . VAL A 1 119 ? -13.055 -9.893 9.020 1.00 93.88 119 VAL A O 1
ATOM 948 N N . ALA A 1 120 ? -14.495 -9.551 7.330 1.00 92.94 120 ALA A N 1
ATOM 949 C CA . ALA A 1 120 ? -14.745 -8.146 7.649 1.00 92.94 120 ALA A CA 1
ATOM 950 C C . ALA A 1 120 ? -15.335 -7.986 9.061 1.00 92.94 120 ALA A C 1
ATOM 952 O O . ALA A 1 120 ? -14.888 -7.135 9.828 1.00 92.94 120 ALA A O 1
ATOM 953 N N . GLU A 1 121 ? -16.274 -8.850 9.459 1.00 91.88 121 GLU A N 1
ATOM 954 C CA . GLU A 1 121 ? -16.833 -8.836 10.813 1.00 91.88 121 GLU A CA 1
ATOM 955 C C . GLU A 1 121 ? -15.773 -9.150 11.875 1.00 91.88 121 GLU A C 1
ATOM 957 O O . GLU A 1 121 ? -15.705 -8.491 12.917 1.00 91.88 121 GLU A O 1
ATOM 962 N N . LYS A 1 122 ? -14.915 -10.137 11.613 1.00 91.62 122 LYS A N 1
ATOM 963 C CA . LYS A 1 122 ? -13.790 -10.443 12.495 1.00 91.62 122 LYS A CA 1
ATOM 964 C C . LYS A 1 122 ? -12.848 -9.234 12.609 1.00 91.62 122 LYS A C 1
ATOM 966 O O . LYS A 1 122 ? -12.472 -8.895 13.732 1.00 91.62 122 LYS A O 1
ATOM 971 N N . ILE A 1 123 ? -12.505 -8.569 11.490 1.00 90.88 123 ILE A N 1
ATOM 972 C CA . ILE A 1 123 ? -11.624 -7.380 11.467 1.00 90.88 123 ILE A CA 1
ATOM 973 C C . ILE A 1 123 ? -12.245 -6.288 12.328 1.00 90.88 123 ILE A C 1
ATOM 975 O O . ILE A 1 123 ? -11.590 -5.735 13.213 1.00 90.88 123 ILE A O 1
ATOM 979 N N . TYR A 1 124 ? -13.539 -6.055 12.137 1.00 89.81 124 TYR A N 1
ATOM 980 C CA . TYR A 1 124 ? -14.298 -5.085 12.902 1.00 89.81 124 TYR A CA 1
ATOM 981 C C . TYR A 1 124 ? -14.270 -5.360 14.403 1.00 89.81 124 TYR A C 1
ATOM 983 O O . TYR A 1 124 ? -14.013 -4.440 15.176 1.00 89.81 124 TYR A O 1
ATOM 991 N N . ARG A 1 125 ? -14.474 -6.608 14.840 1.00 88.69 125 ARG A N 1
ATOM 992 C CA . ARG A 1 125 ? -14.381 -6.972 16.265 1.00 88.69 125 ARG A CA 1
ATOM 993 C C . ARG A 1 125 ? -12.971 -6.738 16.810 1.00 88.69 125 ARG A C 1
ATOM 995 O O . ARG A 1 125 ? -12.820 -6.084 17.837 1.00 88.69 125 ARG A O 1
ATOM 1002 N N . ALA A 1 126 ? -11.944 -7.182 16.085 1.00 86.12 126 ALA A N 1
ATOM 1003 C CA . ALA A 1 126 ? -10.548 -7.026 16.490 1.00 86.12 126 ALA A CA 1
ATOM 1004 C C . ALA A 1 126 ? -10.125 -5.554 16.648 1.00 86.12 126 ALA A C 1
ATOM 1006 O O . ALA A 1 126 ? -9.358 -5.229 17.556 1.00 86.12 126 ALA A O 1
ATOM 1007 N N . VAL A 1 127 ? -10.643 -4.671 15.789 1.00 85.06 127 VAL A N 1
ATOM 1008 C CA . VAL A 1 127 ? -10.415 -3.222 15.848 1.00 85.06 127 VAL A CA 1
ATOM 1009 C C . VAL A 1 127 ? -11.262 -2.556 16.937 1.00 85.06 127 VAL A C 1
ATOM 1011 O O . VAL A 1 127 ? -10.744 -1.774 17.733 1.00 85.06 127 VAL A O 1
ATOM 1014 N N . ARG A 1 128 ? -12.564 -2.858 16.999 1.00 81.12 128 ARG A N 1
ATOM 1015 C CA . ARG A 1 128 ? -13.514 -2.214 17.918 1.00 81.12 128 ARG A CA 1
ATOM 1016 C C . ARG A 1 128 ? -13.211 -2.525 19.377 1.00 81.12 128 ARG A C 1
ATOM 1018 O O . ARG A 1 128 ? -13.237 -1.619 20.208 1.00 81.12 128 ARG A O 1
ATOM 1025 N N . ASP A 1 129 ? -12.935 -3.787 19.690 1.00 70.62 129 ASP A N 1
ATOM 1026 C CA . ASP A 1 129 ? -12.806 -4.251 21.074 1.00 70.62 129 ASP A CA 1
ATOM 1027 C C . ASP A 1 129 ? -11.571 -3.647 21.774 1.00 70.62 129 ASP A C 1
ATOM 1029 O O . ASP A 1 129 ? -11.461 -3.686 22.998 1.00 70.62 129 ASP A O 1
ATOM 1033 N N . ARG A 1 130 ? -10.668 -3.011 21.015 1.00 65.44 130 ARG A N 1
ATOM 1034 C CA . ARG A 1 130 ? -9.479 -2.329 21.538 1.00 65.44 130 ARG A CA 1
ATOM 1035 C C . ARG A 1 130 ? -9.708 -0.874 21.948 1.00 65.44 130 ARG A C 1
ATOM 1037 O O . ARG A 1 130 ? -8.816 -0.287 22.539 1.00 65.44 130 ARG A O 1
ATOM 1044 N N . SER A 1 131 ? -10.887 -0.283 21.705 1.00 56.69 131 SER A N 1
ATOM 1045 C CA . SER A 1 131 ? -11.186 1.133 22.033 1.00 56.69 131 SER A CA 1
ATOM 1046 C C . SER A 1 131 ? -10.151 2.142 21.495 1.00 56.69 131 SER A C 1
ATOM 1048 O O . SER A 1 131 ? -10.060 3.273 21.973 1.00 56.69 131 SER A O 1
ATOM 1050 N N . SER A 1 132 ? -9.375 1.734 20.490 1.00 64.31 132 SER A N 1
ATOM 1051 C CA . SER A 1 132 ? -8.115 2.356 20.115 1.00 64.31 132 SER A CA 1
ATOM 1052 C C . SER A 1 132 ? -8.155 2.921 18.702 1.00 64.31 132 SER A C 1
ATOM 1054 O O . SER A 1 132 ? -8.715 2.299 17.801 1.00 64.31 132 SER A O 1
ATOM 1056 N N . SER A 1 133 ? -7.531 4.075 18.490 1.00 82.88 133 SER A N 1
ATOM 1057 C CA . SER A 1 133 ? -7.382 4.697 17.175 1.00 82.88 133 SER A CA 1
ATOM 1058 C C . SER A 1 133 ? -6.565 3.820 16.224 1.00 82.88 133 SER A C 1
ATOM 1060 O O . SER A 1 133 ? -5.453 3.390 16.543 1.00 82.88 133 SER A O 1
ATOM 1062 N N . VAL A 1 134 ? -7.121 3.579 15.036 1.00 84.38 134 VAL A N 1
ATOM 1063 C CA . VAL A 1 134 ? -6.487 2.823 13.953 1.00 84.38 134 VAL A CA 1
ATOM 1064 C C . VAL A 1 134 ? -6.100 3.756 12.819 1.00 84.38 134 VAL A C 1
ATOM 1066 O O . VAL A 1 134 ? -6.939 4.483 12.288 1.00 84.38 134 VAL A O 1
ATOM 1069 N N . LEU A 1 135 ? -4.836 3.693 12.412 1.00 83.31 135 LEU A N 1
ATOM 1070 C CA . LEU A 1 135 ? -4.390 4.249 11.143 1.00 83.31 135 LEU A CA 1
ATOM 1071 C C . LEU A 1 135 ? -4.337 3.121 10.116 1.00 83.31 135 LEU A C 1
ATOM 1073 O O . LEU A 1 135 ? -3.537 2.196 10.246 1.00 83.31 135 LEU A O 1
ATOM 1077 N N . LEU A 1 136 ? -5.181 3.209 9.094 1.00 83.56 136 LEU A N 1
ATOM 1078 C CA . LEU A 1 136 ? -5.123 2.344 7.928 1.00 83.56 136 LEU A CA 1
ATOM 1079 C C . LEU A 1 136 ? -4.348 3.055 6.817 1.00 83.56 136 LEU A C 1
ATOM 1081 O O . LEU A 1 136 ? -4.742 4.129 6.365 1.00 83.56 136 LEU A O 1
ATOM 1085 N N . VAL A 1 137 ? -3.250 2.451 6.375 1.00 83.06 137 VAL A N 1
ATOM 1086 C CA . VAL A 1 137 ? -2.420 2.942 5.273 1.00 83.06 137 VAL A CA 1
ATOM 1087 C C . VAL A 1 137 ? -2.493 1.941 4.133 1.00 83.06 137 VAL A C 1
ATOM 1089 O O . VAL A 1 137 ? -2.062 0.798 4.289 1.00 83.06 137 VAL A O 1
ATOM 1092 N N . LEU A 1 138 ? -3.042 2.368 2.997 1.00 82.25 138 LEU A N 1
ATOM 1093 C CA . LEU A 1 138 ? -3.243 1.521 1.824 1.00 82.25 138 LEU A CA 1
ATOM 1094 C C . LEU A 1 138 ? -2.506 2.093 0.613 1.00 82.25 138 LEU A C 1
ATOM 1096 O O . LEU A 1 138 ? -2.666 3.266 0.274 1.00 82.25 138 LEU A O 1
ATOM 1100 N N . CYS A 1 139 ? -1.753 1.246 -0.086 1.00 74.69 139 CYS A N 1
ATOM 1101 C CA . CYS A 1 139 ? -1.178 1.596 -1.381 1.00 74.69 139 CYS A CA 1
ATOM 1102 C C . CYS A 1 139 ? -1.672 0.655 -2.471 1.00 74.69 139 CYS A C 1
ATOM 1104 O O . CYS A 1 139 ? -1.774 -0.551 -2.247 1.00 74.69 139 CYS A O 1
ATOM 1106 N N . ASN A 1 140 ? -1.808 1.229 -3.671 1.00 66.56 140 ASN A N 1
ATOM 1107 C CA . ASN A 1 140 ? -1.967 0.550 -4.954 1.00 66.56 140 ASN A CA 1
ATOM 1108 C C . ASN A 1 140 ? -3.372 0.086 -5.348 1.00 66.56 140 ASN A C 1
ATOM 1110 O O . ASN A 1 140 ? -4.254 -0.153 -4.533 1.00 66.56 140 ASN A O 1
ATOM 1114 N N . LYS A 1 141 ? -3.554 -0.041 -6.659 1.00 70.69 141 LYS A N 1
ATOM 1115 C CA . LYS A 1 141 ? -4.791 -0.374 -7.346 1.00 70.69 141 LYS A CA 1
ATOM 1116 C C . LYS A 1 141 ? -5.218 -1.825 -7.142 1.00 70.69 141 LYS A C 1
ATOM 1118 O O . LYS A 1 141 ? -4.388 -2.719 -6.994 1.00 70.69 141 LYS A O 1
ATOM 1123 N N . ILE A 1 142 ? -6.529 -2.048 -7.206 1.00 67.50 142 ILE A N 1
ATOM 1124 C CA . ILE A 1 142 ? -7.096 -3.369 -7.499 1.00 67.50 142 ILE A CA 1
ATOM 1125 C C . ILE A 1 142 ? -7.197 -3.476 -9.015 1.00 67.50 142 ILE A C 1
ATOM 1127 O O . ILE A 1 142 ? -7.715 -2.554 -9.650 1.00 67.50 142 ILE A O 1
ATOM 1131 N N . ALA A 1 143 ? -6.695 -4.562 -9.597 1.00 67.62 143 ALA A N 1
ATOM 1132 C CA . ALA A 1 143 ? -6.571 -4.735 -11.044 1.00 67.62 143 ALA A CA 1
ATOM 1133 C C . ALA A 1 143 ? -7.866 -4.407 -11.820 1.00 67.62 143 ALA A C 1
ATOM 1135 O O . ALA A 1 143 ? -7.803 -3.801 -12.889 1.00 67.62 143 ALA A O 1
ATOM 1136 N N . ASP A 1 144 ? -9.033 -4.708 -11.244 1.00 66.06 144 ASP A N 1
ATOM 1137 C CA . ASP A 1 144 ? -10.359 -4.466 -11.828 1.00 66.06 144 ASP A CA 1
ATOM 1138 C C . ASP A 1 144 ? -10.877 -3.012 -11.708 1.00 66.06 144 ASP A C 1
ATOM 1140 O O . ASP A 1 144 ? -11.943 -2.680 -12.226 1.00 66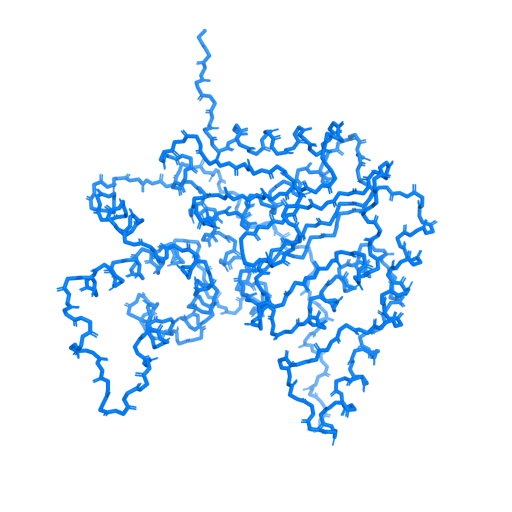.06 144 ASP A O 1
ATOM 1144 N N . GLY A 1 145 ? -10.132 -2.125 -11.040 1.00 65.19 145 GLY A N 1
ATOM 1145 C CA . GLY A 1 145 ? -10.474 -0.715 -10.847 1.00 65.19 145 GLY A CA 1
ATOM 1146 C C . GLY A 1 145 ? -11.659 -0.456 -9.911 1.00 65.19 145 GLY A C 1
ATOM 1147 O O . GLY A 1 145 ? -12.111 0.693 -9.822 1.00 65.19 145 GLY A O 1
ATOM 1148 N N . LYS A 1 146 ? -12.169 -1.478 -9.210 1.00 69.81 146 LYS A N 1
ATOM 1149 C CA . LYS A 1 146 ? -13.292 -1.310 -8.283 1.00 69.81 146 LYS A CA 1
ATOM 1150 C C . LYS A 1 146 ? -12.897 -0.472 -7.075 1.00 69.81 146 LYS A C 1
ATOM 1152 O O . LYS A 1 146 ? -11.762 -0.503 -6.599 1.00 69.81 146 LYS A O 1
ATOM 1157 N N . SER A 1 147 ? -13.863 0.296 -6.584 1.00 71.25 147 SER A N 1
ATOM 1158 C CA . SER A 1 147 ? -13.719 1.045 -5.345 1.00 71.25 147 SER A CA 1
ATOM 1159 C C . SER A 1 147 ? -13.825 0.146 -4.126 1.00 71.25 147 SER A C 1
ATOM 1161 O O . SER A 1 147 ? -14.615 -0.795 -4.125 1.00 71.25 147 SER A O 1
ATOM 1163 N N . ILE A 1 148 ? -13.065 0.469 -3.082 1.00 77.56 148 ILE A N 1
ATOM 1164 C CA . ILE A 1 148 ? -13.205 -0.143 -1.759 1.00 77.56 148 ILE A CA 1
ATOM 1165 C C . ILE A 1 148 ? -13.485 0.963 -0.751 1.00 77.56 148 ILE A C 1
ATOM 1167 O O . ILE A 1 148 ? -12.777 1.973 -0.727 1.00 77.56 148 ILE A O 1
ATOM 1171 N N . ASP A 1 149 ? -14.491 0.762 0.095 1.00 83.25 149 ASP A N 1
ATOM 1172 C CA . ASP A 1 149 ? -14.633 1.522 1.328 1.00 83.25 149 ASP A CA 1
ATOM 1173 C C . ASP A 1 149 ? -13.880 0.783 2.454 1.00 83.25 149 ASP A C 1
ATOM 1175 O O . ASP A 1 149 ? -14.072 -0.419 2.634 1.00 83.25 149 ASP A O 1
ATOM 1179 N N . PRO A 1 150 ? -13.015 1.446 3.243 1.00 83.50 150 PRO A N 1
ATOM 1180 C CA . PRO A 1 150 ? -12.412 0.849 4.439 1.00 83.50 150 PRO A CA 1
ATOM 1181 C C . PRO A 1 150 ? -13.414 0.200 5.400 1.00 83.50 150 PRO A C 1
ATOM 1183 O O . PRO A 1 150 ? -13.074 -0.767 6.083 1.00 83.50 150 PRO A O 1
ATOM 1186 N N . ASN A 1 151 ? -14.651 0.702 5.439 1.00 87.31 151 ASN A N 1
ATOM 1187 C CA . ASN A 1 151 ? -15.724 0.101 6.221 1.00 87.31 151 ASN A CA 1
ATOM 1188 C C . ASN A 1 151 ? -16.066 -1.317 5.721 1.00 87.31 151 ASN A C 1
ATOM 1190 O O . ASN A 1 151 ? -16.342 -2.185 6.547 1.00 87.31 151 ASN A O 1
ATOM 1194 N N . ASP A 1 152 ? -15.957 -1.586 4.413 1.00 89.12 152 ASP A N 1
ATOM 1195 C CA . ASP A 1 152 ? -16.164 -2.920 3.821 1.00 89.12 152 ASP A CA 1
ATOM 1196 C C . ASP A 1 152 ? -15.062 -3.907 4.235 1.00 89.12 152 ASP A C 1
ATOM 1198 O O . ASP A 1 152 ? -15.285 -5.114 4.315 1.00 89.12 152 ASP A O 1
ATOM 1202 N N . LEU A 1 153 ? -13.866 -3.397 4.551 1.00 89.19 153 LEU A N 1
ATOM 1203 C CA . LEU A 1 153 ? -12.773 -4.184 5.127 1.00 89.19 153 LEU A CA 1
ATOM 1204 C C . LEU A 1 153 ? -12.988 -4.475 6.621 1.00 89.19 153 LEU A C 1
ATOM 1206 O O . LEU A 1 153 ? -12.201 -5.207 7.210 1.00 89.19 153 LEU A O 1
ATOM 1210 N N . GLY A 1 154 ? -14.022 -3.911 7.250 1.00 89.38 154 GLY A N 1
ATOM 1211 C CA . GLY A 1 154 ? -14.250 -4.008 8.690 1.00 89.38 154 GLY A CA 1
ATOM 1212 C C . GLY A 1 154 ? -13.494 -2.963 9.511 1.00 89.38 154 GLY A C 1
ATOM 1213 O O . GLY A 1 154 ? -13.414 -3.096 10.728 1.00 89.38 154 GLY A O 1
ATOM 1214 N N . ILE A 1 155 ? -12.938 -1.916 8.894 1.00 89.19 155 ILE A N 1
ATOM 1215 C CA . ILE A 1 155 ? -12.228 -0.846 9.608 1.00 89.19 155 ILE A CA 1
ATOM 1216 C C . ILE A 1 155 ? -13.123 0.400 9.626 1.00 89.19 155 ILE A C 1
ATOM 1218 O O . ILE A 1 155 ? -13.244 1.077 8.605 1.00 89.19 155 ILE A O 1
ATOM 1222 N N . PRO A 1 156 ? -13.770 0.727 10.762 1.00 86.94 156 PRO A N 1
ATOM 1223 C CA . PRO A 1 156 ? -14.759 1.794 10.805 1.00 86.94 156 PRO A CA 1
ATOM 1224 C C . PRO A 1 156 ? -14.084 3.168 10.738 1.00 86.94 156 PRO A C 1
ATOM 1226 O O . PRO A 1 156 ? -13.505 3.625 11.724 1.00 86.94 156 PRO A O 1
ATOM 1229 N N . ILE A 1 157 ? -14.186 3.849 9.596 1.00 84.94 157 ILE A N 1
ATOM 1230 C CA . ILE A 1 157 ? -13.670 5.215 9.397 1.00 84.94 157 ILE A CA 1
ATOM 1231 C C . ILE A 1 157 ? -14.864 6.156 9.284 1.00 84.94 157 ILE A C 1
ATOM 1233 O O . ILE A 1 157 ? -15.309 6.536 8.199 1.00 84.94 157 ILE A O 1
ATOM 1237 N N . ILE A 1 158 ? -15.419 6.471 10.453 1.00 79.19 158 ILE A N 1
ATOM 1238 C CA . ILE A 1 158 ? -16.638 7.267 10.617 1.00 79.19 158 ILE A CA 1
ATOM 1239 C C . ILE A 1 158 ? -16.316 8.650 11.175 1.00 79.19 158 ILE A C 1
ATOM 1241 O O . ILE A 1 158 ? -15.402 8.801 11.993 1.00 79.19 158 ILE A O 1
ATOM 1245 N N . LYS A 1 159 ? -17.107 9.655 10.789 1.00 75.38 159 LYS A N 1
ATOM 1246 C CA . LYS A 1 159 ? -16.971 11.032 11.281 1.00 75.38 159 LYS A CA 1
ATOM 1247 C C . LYS A 1 159 ? -16.978 11.077 12.812 1.00 75.38 159 LYS A C 1
ATOM 1249 O O . LYS A 1 159 ? -17.882 10.542 13.443 1.00 75.38 159 LYS A O 1
ATOM 1254 N N . GLY A 1 160 ? -15.964 11.710 13.398 1.00 71.06 160 GLY A N 1
ATOM 1255 C CA . GLY A 1 160 ? -15.772 11.802 14.849 1.00 71.06 160 GLY A CA 1
ATOM 1256 C C . GLY A 1 160 ? -14.989 10.647 15.487 1.00 71.06 160 GLY A C 1
ATOM 1257 O O . GLY A 1 160 ? -14.583 10.774 16.639 1.00 71.06 160 GLY A O 1
ATOM 1258 N N . SER A 1 161 ? -14.719 9.549 14.768 1.00 78.00 161 SER A N 1
ATOM 1259 C CA . SER A 1 161 ? -13.733 8.555 15.218 1.00 78.00 161 SER A CA 1
ATOM 1260 C C . SER A 1 161 ? -12.299 9.087 15.106 1.00 78.00 161 SER A C 1
ATOM 1262 O O . SER A 1 161 ? -12.001 9.959 14.292 1.00 78.00 161 SER A O 1
ATOM 1264 N N . ARG A 1 162 ? -11.383 8.530 15.899 1.00 82.50 162 ARG A N 1
ATOM 1265 C CA . ARG A 1 162 ? -9.940 8.773 15.741 1.00 82.50 162 ARG A CA 1
ATOM 1266 C C . ARG A 1 162 ? -9.295 7.868 14.687 1.00 82.50 162 ARG A C 1
ATOM 1268 O O . ARG A 1 162 ? -8.078 7.864 14.557 1.00 82.50 162 ARG A O 1
ATOM 1275 N N . ASN A 1 163 ? -10.091 7.077 13.972 1.00 88.12 163 ASN A N 1
ATOM 1276 C CA . ASN A 1 163 ? -9.578 6.227 12.912 1.00 88.12 163 ASN A CA 1
ATOM 1277 C C . ASN A 1 163 ? -9.309 7.075 11.674 1.00 88.12 163 ASN A C 1
ATOM 1279 O O . ASN A 1 163 ? -10.107 7.953 11.332 1.00 88.12 163 ASN A O 1
ATOM 1283 N N . ALA A 1 164 ? -8.194 6.799 11.009 1.00 89.38 164 ALA A N 1
ATOM 1284 C CA . ALA A 1 164 ? -7.778 7.533 9.829 1.00 89.38 164 ALA A CA 1
ATOM 1285 C C . ALA A 1 164 ? -7.376 6.590 8.693 1.00 89.38 164 ALA A C 1
ATOM 1287 O O . ALA A 1 164 ? -6.870 5.492 8.920 1.00 89.38 164 ALA A O 1
ATOM 1288 N N . LEU A 1 165 ? -7.600 7.050 7.466 1.00 89.62 165 LEU A N 1
ATOM 1289 C CA . LEU A 1 165 ? -7.193 6.429 6.221 1.00 89.62 165 LEU A CA 1
ATOM 1290 C C . LEU A 1 165 ? -6.171 7.312 5.532 1.00 89.62 165 LEU A C 1
ATOM 1292 O O . LEU A 1 165 ? -6.440 8.487 5.268 1.00 89.62 165 LEU A O 1
ATOM 1296 N N . LEU A 1 166 ? -5.056 6.711 5.154 1.00 89.38 166 LEU A N 1
ATOM 1297 C CA . LEU A 1 166 ? -4.073 7.317 4.282 1.00 89.38 166 LEU A CA 1
ATOM 1298 C C . LEU A 1 166 ? -3.915 6.435 3.039 1.00 89.38 166 LEU A C 1
ATOM 1300 O O . LEU A 1 166 ? -3.621 5.246 3.164 1.00 89.38 166 LEU A O 1
ATOM 1304 N N . TRP A 1 167 ? -4.142 6.987 1.848 1.00 87.44 167 TRP A N 1
ATOM 1305 C CA . TRP A 1 167 ? -4.050 6.220 0.600 1.00 87.44 167 TRP A CA 1
ATOM 1306 C C . TRP A 1 167 ? -3.493 7.033 -0.562 1.00 87.44 167 TRP A C 1
ATOM 1308 O O . TRP A 1 167 ? -3.379 8.251 -0.467 1.00 87.44 167 TRP A O 1
ATOM 1318 N N . THR A 1 168 ? -3.150 6.366 -1.666 1.00 80.12 168 THR A N 1
ATOM 1319 C CA . THR A 1 168 ? -2.591 7.018 -2.860 1.00 80.12 168 THR A CA 1
ATOM 1320 C C . THR A 1 168 ? -3.229 6.573 -4.183 1.00 80.12 168 THR A C 1
ATOM 1322 O O . THR A 1 168 ? -4.123 5.721 -4.213 1.00 80.12 168 THR A O 1
ATOM 1325 N N . SER A 1 169 ? -2.801 7.211 -5.280 1.00 63.66 169 SER A N 1
ATOM 1326 C CA . SER A 1 169 ? -3.208 6.966 -6.656 1.00 63.66 169 SER A CA 1
ATOM 1327 C C . SER A 1 169 ? -3.069 5.490 -6.996 1.00 63.66 169 SER A C 1
ATOM 1329 O O . SER A 1 169 ? -2.086 4.840 -6.655 1.00 63.66 169 SER A O 1
ATOM 1331 N N . GLY A 1 170 ? -4.090 4.965 -7.659 1.00 58.75 170 GLY A N 1
ATOM 1332 C CA . GLY A 1 170 ? -4.254 3.539 -7.904 1.00 58.75 170 GLY A CA 1
ATOM 1333 C C . GLY A 1 170 ? -5.476 3.004 -7.174 1.00 58.75 170 GLY A C 1
ATOM 1334 O O . GLY A 1 170 ? -6.248 2.251 -7.756 1.00 58.75 170 GLY A O 1
ATOM 1335 N N . MET A 1 171 ? -5.750 3.473 -5.959 1.00 61.91 171 MET A N 1
ATOM 1336 C CA . MET A 1 171 ? -6.961 3.077 -5.247 1.00 61.91 171 MET A CA 1
ATOM 1337 C C . MET A 1 171 ? -8.166 3.902 -5.678 1.00 61.91 171 MET A C 1
ATOM 1339 O O . MET A 1 171 ? -8.137 5.131 -5.631 1.00 61.91 171 MET A O 1
ATOM 1343 N N . ASN A 1 172 ? -9.260 3.230 -6.027 1.00 62.53 172 ASN A N 1
ATOM 1344 C CA . ASN A 1 172 ? -10.546 3.881 -6.256 1.00 62.53 172 ASN A CA 1
ATOM 1345 C C . ASN A 1 172 ? -11.300 4.057 -4.922 1.00 62.53 172 ASN A C 1
ATOM 1347 O O . ASN A 1 172 ? -12.421 3.610 -4.760 1.00 62.53 172 ASN A O 1
ATOM 1351 N N . ILE A 1 173 ? -10.669 4.643 -3.906 1.00 66.81 173 ILE A N 1
ATOM 1352 C CA . ILE A 1 173 ? -11.356 4.960 -2.642 1.00 66.81 173 ILE A CA 1
ATOM 1353 C C . ILE A 1 173 ? -12.104 6.291 -2.810 1.00 66.81 173 ILE A C 1
ATOM 1355 O O . ILE A 1 173 ? -11.654 7.165 -3.557 1.00 66.81 173 ILE A O 1
ATOM 1359 N N . SER A 1 174 ? -13.240 6.456 -2.118 1.00 64.44 174 SER A N 1
ATOM 1360 C CA . SER A 1 174 ? -13.989 7.721 -2.075 1.00 64.44 174 SER A CA 1
ATOM 1361 C C . SER A 1 174 ? -13.051 8.922 -1.882 1.00 64.44 174 SER A C 1
ATOM 1363 O O . SER A 1 174 ? -12.264 8.963 -0.939 1.00 64.44 174 SER A O 1
ATOM 1365 N N . ARG A 1 175 ? -13.141 9.905 -2.787 1.00 61.00 175 ARG A N 1
ATOM 1366 C CA . ARG A 1 175 ? -12.234 11.068 -2.892 1.00 61.00 175 ARG A CA 1
ATOM 1367 C C . ARG A 1 175 ? -12.426 12.135 -1.810 1.00 61.00 175 ARG A C 1
ATOM 1369 O O . ARG A 1 175 ? -11.887 13.233 -1.926 1.00 61.00 175 ARG A O 1
ATOM 1376 N N . GLU A 1 176 ? -13.199 11.848 -0.776 1.00 63.91 176 GLU A N 1
ATOM 1377 C CA . GLU A 1 176 ? -13.382 12.765 0.342 1.00 63.91 176 GLU A CA 1
ATOM 1378 C C . GLU A 1 176 ? -12.098 12.815 1.181 1.00 63.91 176 GLU A C 1
ATOM 1380 O O . GLU A 1 176 ? -11.786 11.867 1.898 1.00 63.91 176 GLU A O 1
ATOM 1385 N N . GLY A 1 177 ? -11.333 13.905 1.078 1.00 69.69 177 GLY A N 1
ATOM 1386 C CA . GLY A 1 177 ? -10.092 14.077 1.832 1.00 69.69 177 GLY A CA 1
ATOM 1387 C C . GLY A 1 177 ? -9.214 15.235 1.357 1.00 69.69 177 GLY A C 1
ATOM 1388 O O . GLY A 1 177 ? -9.599 16.018 0.490 1.00 69.69 177 GLY A O 1
ATOM 1389 N N . VAL A 1 178 ? -8.013 15.340 1.930 1.00 73.69 178 VAL A N 1
ATOM 1390 C CA . VAL A 1 178 ? -6.967 16.282 1.482 1.00 73.69 178 VAL A CA 1
ATOM 1391 C C . VAL A 1 178 ? -6.075 15.625 0.447 1.00 73.69 178 VAL A C 1
ATOM 1393 O O . VAL A 1 178 ? -5.744 14.455 0.606 1.00 73.69 178 VAL A O 1
ATOM 1396 N N . ARG A 1 179 ? -5.656 16.409 -0.556 1.00 77.81 179 ARG A N 1
ATOM 1397 C CA . ARG A 1 179 ? -4.603 16.085 -1.526 1.00 77.81 179 ARG A CA 1
ATOM 1398 C C . ARG A 1 179 ? -3.321 16.838 -1.170 1.00 77.81 179 ARG A C 1
ATOM 1400 O O . ARG A 1 179 ? -3.353 18.061 -1.053 1.00 77.81 179 ARG A O 1
ATOM 1407 N N . ILE A 1 180 ? -2.206 16.127 -1.015 1.00 72.75 180 ILE A N 1
ATOM 1408 C CA . ILE A 1 180 ? -0.893 16.715 -0.692 1.00 72.75 180 ILE A CA 1
ATOM 1409 C C . ILE A 1 180 ? 0.058 16.430 -1.844 1.00 72.75 180 ILE A C 1
ATOM 1411 O O . ILE A 1 180 ? 0.272 15.259 -2.117 1.00 72.75 180 ILE A O 1
ATOM 1415 N N . GLN A 1 181 ? 0.614 17.480 -2.460 1.00 74.31 181 GLN A N 1
ATOM 1416 C CA . GLN A 1 181 ? 1.507 17.426 -3.626 1.00 74.31 181 GLN A CA 1
ATOM 1417 C C . GLN A 1 181 ? 2.911 17.957 -3.312 1.00 74.31 181 GLN A C 1
ATOM 1419 O O . GLN A 1 181 ? 3.072 18.753 -2.379 1.00 74.31 181 GLN A O 1
ATOM 1424 N N . PRO A 1 182 ? 3.932 17.572 -4.101 1.00 72.38 182 PRO A N 1
ATOM 1425 C CA . PRO A 1 182 ? 5.267 18.115 -3.935 1.00 72.38 182 PRO A CA 1
ATOM 1426 C C . PRO A 1 182 ? 5.356 19.607 -4.264 1.00 72.38 182 PRO A C 1
ATOM 1428 O O . PRO A 1 182 ? 4.726 20.102 -5.194 1.00 72.38 182 PRO A O 1
ATOM 1431 N N . SER A 1 183 ? 6.174 20.327 -3.493 1.00 70.75 183 SER A N 1
ATOM 1432 C CA . SER A 1 183 ? 6.316 21.786 -3.585 1.00 70.75 183 SER A CA 1
ATOM 1433 C C . SER A 1 183 ? 7.233 22.252 -4.719 1.00 70.75 183 SER A C 1
ATOM 1435 O O . SER A 1 183 ? 7.130 23.398 -5.155 1.00 70.75 183 SER A O 1
ATOM 1437 N N . ASN A 1 184 ? 8.146 21.396 -5.184 1.00 74.19 184 ASN A N 1
ATOM 1438 C CA . ASN A 1 184 ? 9.069 21.681 -6.279 1.00 74.19 184 ASN A CA 1
ATOM 1439 C C . ASN A 1 184 ? 9.602 20.391 -6.928 1.00 74.19 184 ASN A C 1
ATOM 1441 O O . ASN A 1 184 ? 9.354 19.281 -6.458 1.00 74.19 184 ASN A O 1
ATOM 1445 N N . GLU A 1 185 ? 10.366 20.562 -8.007 1.00 72.50 185 GLU A N 1
ATOM 1446 C CA . GLU A 1 185 ? 10.925 19.468 -8.806 1.00 72.50 185 GLU A CA 1
ATOM 1447 C C . GLU A 1 185 ? 11.940 18.606 -8.035 1.00 72.50 185 GLU A C 1
ATOM 1449 O O . GLU A 1 185 ? 11.999 17.399 -8.247 1.00 72.50 185 GLU A O 1
ATOM 1454 N N . GLU A 1 186 ? 12.730 19.190 -7.126 1.00 75.88 186 GLU A N 1
ATOM 1455 C CA . GLU A 1 186 ? 13.708 18.437 -6.327 1.00 75.88 186 GLU A CA 1
ATOM 1456 C C . GLU A 1 186 ? 13.025 17.495 -5.333 1.00 75.88 186 GLU A C 1
ATOM 1458 O O . GLU A 1 186 ? 13.434 16.343 -5.213 1.00 75.88 186 GLU A O 1
ATOM 1463 N N . ALA A 1 187 ? 11.969 17.967 -4.656 1.00 76.75 187 ALA A N 1
ATOM 1464 C CA . ALA A 1 187 ? 11.140 17.160 -3.757 1.00 76.75 187 ALA A CA 1
ATOM 1465 C C . ALA A 1 187 ? 10.572 15.939 -4.481 1.00 76.75 187 ALA A C 1
ATOM 1467 O O . ALA A 1 187 ? 10.421 14.854 -3.927 1.00 76.75 187 ALA A O 1
ATOM 1468 N N . ALA A 1 188 ? 10.233 16.154 -5.742 1.00 75.88 188 ALA A N 1
ATOM 1469 C CA . ALA A 1 188 ? 9.520 15.205 -6.548 1.00 75.88 188 ALA A CA 1
ATOM 1470 C C . ALA A 1 188 ? 10.478 14.180 -7.203 1.00 75.88 188 ALA A C 1
ATOM 1472 O O . ALA A 1 188 ? 10.120 13.012 -7.318 1.00 75.88 188 ALA A O 1
ATOM 1473 N N . LEU A 1 189 ? 11.734 14.549 -7.499 1.00 77.06 189 LEU A N 1
ATOM 1474 C CA . LEU A 1 189 ? 12.811 13.589 -7.806 1.00 77.06 189 LEU A CA 1
ATOM 1475 C C . LEU A 1 189 ? 13.192 12.726 -6.592 1.00 77.06 189 LEU A C 1
ATOM 1477 O O . LEU A 1 189 ? 13.406 11.524 -6.743 1.00 77.06 189 LEU A O 1
ATOM 1481 N N . ASP A 1 190 ? 13.236 13.318 -5.396 1.00 81.50 190 ASP A N 1
ATOM 1482 C CA . ASP A 1 190 ? 13.496 12.587 -4.147 1.00 81.50 190 ASP A CA 1
ATOM 1483 C C . ASP A 1 190 ? 12.421 11.513 -3.913 1.00 81.50 190 ASP A C 1
ATOM 1485 O O . ASP A 1 190 ? 12.734 10.349 -3.677 1.00 81.50 190 ASP A O 1
ATOM 1489 N N . LEU A 1 191 ? 11.152 11.873 -4.125 1.00 80.88 191 LEU A N 1
ATOM 1490 C CA . LEU A 1 191 ? 10.005 10.961 -4.102 1.00 80.88 191 LEU A CA 1
ATOM 1491 C C . LEU A 1 191 ? 10.138 9.793 -5.094 1.00 80.88 191 LEU A C 1
ATOM 1493 O O . LEU A 1 191 ? 9.826 8.659 -4.742 1.00 80.88 191 LEU A O 1
ATOM 1497 N N . VAL A 1 192 ? 10.638 10.030 -6.309 1.00 81.44 192 VAL A N 1
ATOM 1498 C CA . VAL A 1 192 ? 10.856 8.960 -7.304 1.00 81.44 192 VAL A CA 1
ATOM 1499 C C . VAL A 1 192 ? 11.938 7.985 -6.855 1.00 81.44 192 VAL A C 1
ATOM 1501 O O . VAL A 1 192 ? 11.777 6.772 -6.986 1.00 81.44 192 VAL A O 1
ATOM 1504 N N . TYR A 1 193 ? 13.031 8.487 -6.285 1.00 86.44 193 TYR A N 1
ATOM 1505 C CA . TYR A 1 193 ? 14.053 7.612 -5.721 1.00 86.44 193 TYR A CA 1
ATOM 1506 C C . TYR A 1 193 ? 13.541 6.828 -4.518 1.00 86.44 193 TYR A C 1
ATOM 1508 O O . TYR A 1 193 ? 13.801 5.632 -4.413 1.00 86.44 193 TYR A O 1
ATOM 1516 N N . LYS A 1 194 ? 12.764 7.469 -3.646 1.00 87.94 194 LYS A N 1
ATOM 1517 C CA . LYS A 1 194 ? 12.100 6.802 -2.529 1.00 87.94 194 LYS A CA 1
ATOM 1518 C C . LYS A 1 194 ? 11.146 5.706 -3.014 1.00 87.94 194 LYS A C 1
ATOM 1520 O O . LYS A 1 194 ? 11.176 4.612 -2.463 1.00 87.94 194 LYS A O 1
ATOM 1525 N N . GLU A 1 195 ? 10.399 5.919 -4.099 1.00 86.81 195 GLU A N 1
ATOM 1526 C CA . GLU A 1 195 ? 9.600 4.860 -4.741 1.00 86.81 195 GLU A CA 1
ATOM 1527 C C . GLU A 1 195 ? 10.475 3.685 -5.202 1.00 86.81 195 GLU A C 1
ATOM 1529 O O . GLU A 1 195 ? 10.138 2.523 -4.985 1.00 86.81 195 GLU A O 1
ATOM 1534 N N . ALA A 1 196 ? 11.637 3.971 -5.796 1.00 89.25 196 ALA A N 1
ATOM 1535 C CA . ALA A 1 196 ? 12.579 2.935 -6.207 1.00 89.25 196 ALA A CA 1
ATOM 1536 C C . ALA A 1 196 ? 13.133 2.140 -5.008 1.00 89.25 196 ALA A C 1
ATOM 1538 O O . ALA A 1 196 ? 13.316 0.924 -5.109 1.00 89.25 196 ALA A O 1
ATOM 1539 N N . VAL A 1 197 ? 13.353 2.799 -3.863 1.00 90.81 197 VAL A N 1
ATOM 1540 C CA . VAL A 1 197 ? 13.706 2.140 -2.595 1.00 90.81 197 VAL A CA 1
ATOM 1541 C C . VAL A 1 197 ? 12.578 1.216 -2.130 1.00 90.81 197 VAL A C 1
ATOM 1543 O O . VAL A 1 197 ? 12.847 0.078 -1.748 1.00 90.81 197 VAL A O 1
ATOM 1546 N N . GLU A 1 198 ? 11.323 1.662 -2.205 1.00 88.75 198 GLU A N 1
ATOM 1547 C CA . GLU A 1 198 ? 10.160 0.845 -1.837 1.00 88.75 198 GLU A CA 1
ATOM 1548 C C . GLU A 1 198 ? 10.004 -0.403 -2.698 1.00 88.75 198 GLU A C 1
ATOM 1550 O O . GLU A 1 198 ? 9.755 -1.490 -2.176 1.00 88.75 198 GLU A O 1
ATOM 1555 N N . ILE A 1 199 ? 10.165 -0.258 -4.012 1.00 87.88 199 ILE A N 1
ATOM 1556 C CA . ILE A 1 199 ? 10.110 -1.370 -4.962 1.00 87.88 199 ILE A CA 1
ATOM 1557 C C . ILE A 1 199 ? 11.242 -2.358 -4.698 1.00 87.88 199 ILE A C 1
ATOM 1559 O O . ILE A 1 199 ? 10.987 -3.557 -4.622 1.00 87.88 199 ILE A O 1
ATOM 1563 N N . ALA A 1 200 ? 12.472 -1.876 -4.503 1.00 90.19 200 ALA A N 1
ATOM 1564 C CA . ALA A 1 200 ? 13.597 -2.750 -4.187 1.00 90.19 200 ALA A CA 1
ATOM 1565 C C . ALA A 1 200 ? 13.340 -3.545 -2.899 1.00 90.19 200 ALA A C 1
ATOM 1567 O O . ALA A 1 200 ? 13.523 -4.761 -2.887 1.00 90.19 200 ALA A O 1
ATOM 1568 N N . ARG A 1 201 ? 12.830 -2.881 -1.852 1.00 89.06 201 ARG A N 1
ATOM 1569 C CA . ARG A 1 201 ? 12.481 -3.536 -0.587 1.00 89.06 201 ARG A CA 1
ATOM 1570 C C . ARG A 1 201 ? 11.375 -4.575 -0.762 1.00 89.06 201 ARG A C 1
ATOM 1572 O O . ARG A 1 201 ? 11.507 -5.683 -0.262 1.00 89.06 201 ARG A O 1
ATOM 1579 N N . TYR A 1 202 ? 10.313 -4.247 -1.500 1.00 87.38 202 TYR A N 1
ATOM 1580 C CA . TYR A 1 202 ? 9.227 -5.188 -1.790 1.00 87.38 202 TYR A CA 1
ATOM 1581 C C . TYR A 1 202 ? 9.735 -6.453 -2.492 1.00 87.38 202 TYR A C 1
ATOM 1583 O O . TYR A 1 202 ? 9.322 -7.564 -2.158 1.00 87.38 202 TYR A O 1
ATOM 1591 N N . ILE A 1 203 ? 10.642 -6.300 -3.456 1.00 87.25 203 ILE A N 1
ATOM 1592 C CA . ILE A 1 203 ? 11.215 -7.425 -4.202 1.00 87.25 203 ILE A CA 1
ATOM 1593 C C . ILE A 1 203 ? 12.130 -8.256 -3.302 1.00 87.25 203 ILE A C 1
ATOM 1595 O O . ILE A 1 203 ? 12.077 -9.483 -3.334 1.00 87.25 203 ILE A O 1
ATOM 1599 N N . GLU A 1 204 ? 12.936 -7.613 -2.462 1.00 87.69 204 GLU A N 1
ATOM 1600 C CA . GLU A 1 204 ? 13.766 -8.308 -1.478 1.00 87.69 204 GLU A CA 1
ATOM 1601 C C . GLU A 1 204 ? 12.912 -9.122 -0.492 1.00 87.69 204 GLU A C 1
ATOM 1603 O O . GLU A 1 204 ? 13.180 -10.304 -0.281 1.00 87.69 204 GLU A O 1
ATOM 1608 N N . GLU A 1 205 ? 11.849 -8.528 0.056 1.00 85.00 205 GLU A N 1
ATOM 1609 C CA . GLU A 1 205 ? 10.926 -9.184 0.990 1.00 85.00 205 GLU A CA 1
ATOM 1610 C C . GLU A 1 205 ? 10.185 -10.358 0.335 1.00 85.00 205 GLU A C 1
ATOM 1612 O O . GLU A 1 205 ? 10.178 -11.466 0.872 1.00 85.00 205 GLU A O 1
ATOM 1617 N N . SER A 1 206 ? 9.599 -10.140 -0.844 1.00 83.00 206 SER A N 1
ATOM 1618 C CA . SER A 1 206 ? 8.814 -11.162 -1.554 1.00 83.00 206 SER A CA 1
ATOM 1619 C C . SER A 1 206 ? 9.661 -12.311 -2.103 1.00 83.00 206 SER A C 1
ATOM 1621 O O . SER A 1 206 ? 9.188 -13.443 -2.162 1.00 83.00 206 SER A O 1
ATOM 1623 N N . SER A 1 207 ? 10.922 -12.052 -2.457 1.00 84.38 207 SER A N 1
ATOM 1624 C CA . SER A 1 207 ? 11.848 -13.074 -2.961 1.00 84.38 207 SER A CA 1
ATOM 1625 C C . SER A 1 207 ? 12.664 -13.772 -1.868 1.00 84.38 207 SER A C 1
ATOM 1627 O O . SER A 1 207 ? 13.505 -14.622 -2.177 1.00 84.38 207 SER A O 1
ATOM 1629 N N . GLY A 1 208 ? 12.485 -13.403 -0.595 1.00 81.75 208 GLY A N 1
ATOM 1630 C CA . GLY A 1 208 ? 13.306 -13.907 0.511 1.00 81.75 208 GLY A CA 1
ATOM 1631 C C . GLY A 1 208 ? 14.787 -13.514 0.404 1.00 81.75 208 GLY A C 1
ATOM 1632 O O . GLY A 1 208 ? 15.655 -14.222 0.919 1.00 81.75 208 GLY A O 1
ATOM 1633 N N . GLY A 1 209 ? 15.087 -12.414 -0.292 1.00 81.00 209 GLY A N 1
ATOM 1634 C CA . GLY A 1 209 ? 16.441 -11.936 -0.573 1.00 81.00 209 GLY A CA 1
ATOM 1635 C C . GLY A 1 209 ? 17.185 -12.725 -1.654 1.00 81.00 209 GLY A C 1
ATOM 1636 O O . GLY A 1 209 ? 18.408 -12.612 -1.749 1.00 81.00 209 GLY A O 1
ATOM 1637 N N . SER A 1 210 ? 16.484 -13.542 -2.448 1.00 79.81 210 SER A N 1
ATOM 1638 C CA . SER A 1 210 ? 17.100 -14.286 -3.556 1.00 79.81 210 SER A CA 1
ATOM 1639 C C . SER A 1 210 ? 17.425 -13.394 -4.759 1.00 79.81 210 SER A C 1
ATOM 1641 O O . SER A 1 210 ? 18.397 -13.662 -5.466 1.00 79.81 210 SER A O 1
ATOM 1643 N N . LEU A 1 211 ? 16.676 -12.304 -4.953 1.00 81.19 211 LEU A N 1
ATOM 1644 C CA . LEU A 1 211 ? 16.891 -11.349 -6.038 1.00 81.19 211 LEU A CA 1
ATOM 1645 C C . LEU A 1 211 ? 17.800 -10.199 -5.587 1.00 81.19 211 LEU A C 1
ATOM 1647 O O . LEU A 1 211 ? 17.571 -9.569 -4.555 1.00 81.19 211 LEU A O 1
ATOM 1651 N N . ARG A 1 212 ? 18.834 -9.889 -6.379 1.00 71.81 212 ARG A N 1
ATOM 1652 C CA . ARG A 1 212 ? 19.796 -8.805 -6.094 1.00 71.81 212 ARG A CA 1
ATOM 1653 C C . ARG A 1 212 ? 19.305 -7.452 -6.606 1.00 71.81 212 ARG A C 1
ATOM 1655 O O . ARG A 1 212 ? 19.987 -6.775 -7.375 1.00 71.81 212 ARG A O 1
ATOM 1662 N N . THR A 1 213 ? 18.129 -7.040 -6.155 1.00 81.12 213 THR A N 1
ATOM 1663 C CA . THR A 1 213 ? 17.541 -5.761 -6.551 1.00 81.12 213 THR A CA 1
ATOM 1664 C C . THR A 1 213 ? 18.007 -4.645 -5.624 1.00 81.12 213 THR A C 1
ATOM 1666 O O . THR A 1 213 ? 17.756 -4.679 -4.424 1.00 81.12 213 THR A O 1
ATOM 1669 N N . THR A 1 214 ? 18.671 -3.624 -6.173 1.00 87.62 214 THR A N 1
ATOM 1670 C CA . THR A 1 214 ? 19.018 -2.410 -5.419 1.00 87.62 214 THR A CA 1
ATOM 1671 C C . THR A 1 214 ? 18.135 -1.234 -5.838 1.00 87.62 214 THR A C 1
ATOM 1673 O O . THR A 1 214 ? 17.685 -1.190 -6.988 1.00 87.62 214 THR A O 1
ATOM 1676 N N . PRO A 1 215 ? 17.930 -0.226 -4.970 1.00 89.75 215 PRO A N 1
ATOM 1677 C CA . PRO A 1 215 ? 17.192 0.980 -5.348 1.00 89.75 215 PRO A CA 1
ATOM 1678 C C . PRO A 1 215 ? 17.755 1.664 -6.600 1.00 89.75 215 PRO A C 1
ATOM 1680 O O . PRO A 1 215 ? 17.007 2.211 -7.402 1.00 89.75 215 PRO A O 1
ATOM 1683 N N . GLN A 1 216 ? 19.074 1.601 -6.816 1.00 85.69 216 GLN A N 1
ATOM 1684 C CA . GLN A 1 216 ? 19.722 2.179 -7.994 1.00 85.69 216 GLN A CA 1
ATOM 1685 C C . GLN A 1 216 ? 19.383 1.414 -9.277 1.00 85.69 216 GLN A C 1
ATOM 1687 O O . GLN A 1 216 ? 19.227 2.034 -10.327 1.00 85.69 216 GLN A O 1
ATOM 1692 N N . VAL A 1 217 ? 19.267 0.085 -9.207 1.00 86.31 217 VAL A N 1
ATOM 1693 C CA . VAL A 1 217 ? 18.822 -0.737 -10.342 1.00 86.31 217 VAL A CA 1
ATOM 1694 C C . VAL A 1 217 ? 17.376 -0.399 -10.690 1.00 86.31 217 VAL A C 1
ATOM 1696 O O . VAL A 1 217 ? 17.085 -0.102 -11.846 1.00 86.31 217 VAL A O 1
ATOM 1699 N N . VAL A 1 218 ? 16.492 -0.353 -9.690 1.00 88.38 218 VAL A N 1
ATOM 1700 C CA . VAL A 1 218 ? 15.083 0.006 -9.898 1.00 88.38 218 VAL A CA 1
ATOM 1701 C C . VAL A 1 218 ? 14.950 1.411 -10.480 1.00 88.38 218 VAL A C 1
ATOM 1703 O O . VAL A 1 218 ? 14.201 1.609 -11.432 1.00 88.38 218 VAL A O 1
ATOM 1706 N N . LEU A 1 219 ? 15.707 2.382 -9.964 1.00 86.50 219 LEU A N 1
ATOM 1707 C CA . LEU A 1 219 ? 15.699 3.752 -10.475 1.00 86.50 219 LEU A CA 1
ATOM 1708 C C . LEU A 1 219 ? 16.143 3.815 -11.944 1.00 86.50 219 LEU A C 1
ATOM 1710 O O . LEU A 1 219 ? 15.533 4.522 -12.743 1.00 86.50 219 LEU A O 1
ATOM 1714 N N . ARG A 1 220 ? 17.177 3.053 -12.324 1.00 83.69 220 ARG A N 1
ATOM 1715 C CA . ARG A 1 220 ? 17.619 2.959 -13.724 1.00 83.69 220 ARG A CA 1
ATOM 1716 C C . ARG A 1 220 ? 16.542 2.349 -14.615 1.00 83.69 220 ARG A C 1
ATOM 1718 O O . ARG A 1 220 ? 16.297 2.888 -15.690 1.00 83.69 220 ARG A O 1
ATOM 1725 N N . CYS A 1 221 ? 15.881 1.283 -14.164 1.00 83.50 221 CYS A N 1
ATOM 1726 C CA . CYS A 1 221 ? 14.728 0.714 -14.862 1.00 83.50 221 CYS A CA 1
ATOM 1727 C C . CYS A 1 221 ? 13.598 1.733 -15.028 1.00 83.50 221 CYS A C 1
ATOM 1729 O O . CYS A 1 221 ? 13.053 1.870 -16.119 1.00 83.50 221 CYS A O 1
ATOM 1731 N N . PHE A 1 222 ? 13.275 2.478 -13.969 1.00 81.12 222 PHE A N 1
ATOM 1732 C CA . PHE A 1 222 ? 12.259 3.527 -13.993 1.00 81.12 222 PHE A CA 1
ATOM 1733 C C . PHE A 1 222 ? 12.584 4.587 -15.057 1.00 81.12 222 PHE A C 1
ATOM 1735 O O . PHE A 1 222 ? 11.750 4.894 -15.908 1.00 81.12 222 PHE A O 1
ATOM 1742 N N . TRP A 1 223 ? 13.816 5.109 -15.070 1.00 78.44 223 TRP A N 1
ATOM 1743 C CA . TRP A 1 223 ? 14.248 6.087 -16.073 1.00 78.44 223 TRP A CA 1
ATOM 1744 C C . TRP A 1 223 ? 14.249 5.525 -17.491 1.00 78.44 223 TRP A C 1
ATOM 1746 O O . TRP A 1 223 ? 13.787 6.195 -18.411 1.00 78.44 223 TRP A O 1
ATOM 1756 N N . TYR A 1 224 ? 14.731 4.297 -17.676 1.00 76.94 224 TYR A N 1
ATOM 1757 C CA . TYR A 1 224 ? 14.730 3.653 -18.985 1.00 76.94 224 TYR A CA 1
ATOM 1758 C C . TYR A 1 224 ? 13.308 3.446 -19.518 1.00 76.94 224 TYR A C 1
ATOM 1760 O O . TYR A 1 224 ? 13.046 3.717 -20.689 1.00 76.94 224 TYR A O 1
ATOM 1768 N N . TYR A 1 225 ? 12.361 3.078 -18.653 1.00 75.00 225 TYR A N 1
ATOM 1769 C CA . TYR A 1 225 ? 10.950 2.996 -19.020 1.00 75.00 225 TYR A CA 1
ATOM 1770 C C . TYR A 1 225 ? 10.412 4.343 -19.513 1.00 75.00 225 TYR A C 1
ATOM 1772 O O . TYR A 1 225 ? 9.767 4.410 -20.560 1.00 75.00 225 TYR A O 1
ATOM 1780 N N . LEU A 1 226 ? 10.674 5.425 -18.774 1.00 72.44 226 LEU A N 1
ATOM 1781 C CA . LEU A 1 226 ? 10.227 6.765 -19.158 1.00 72.44 226 LEU A CA 1
ATOM 1782 C C . LEU A 1 226 ? 10.820 7.206 -20.503 1.00 72.44 226 LEU A C 1
ATOM 1784 O O . LEU A 1 226 ? 10.100 7.773 -21.325 1.00 72.44 226 LEU A O 1
ATOM 1788 N N . LEU A 1 227 ? 12.094 6.892 -20.757 1.00 70.62 227 LEU A N 1
ATOM 1789 C CA . LEU A 1 227 ? 12.744 7.137 -22.048 1.00 70.62 227 LEU A CA 1
ATOM 1790 C C . LEU A 1 227 ? 12.069 6.356 -23.188 1.00 70.62 227 LEU A C 1
ATOM 1792 O O . LEU A 1 227 ? 11.813 6.918 -24.253 1.00 70.62 227 LEU A O 1
ATOM 1796 N N . LEU A 1 228 ? 11.721 5.083 -22.970 1.00 69.25 228 LEU A N 1
ATOM 1797 C CA . LEU A 1 228 ? 11.014 4.272 -23.968 1.00 69.25 228 LEU A CA 1
ATOM 1798 C C . LEU A 1 228 ? 9.603 4.800 -24.266 1.00 69.25 228 LEU A C 1
ATOM 1800 O O . LEU A 1 228 ? 9.195 4.848 -25.429 1.00 69.25 228 LEU A O 1
ATOM 1804 N N . LEU A 1 229 ? 8.859 5.230 -23.242 1.00 66.12 229 LEU A N 1
ATOM 1805 C CA . LEU A 1 229 ? 7.554 5.869 -23.441 1.00 66.12 229 LEU A CA 1
ATOM 1806 C C . LEU A 1 229 ? 7.658 7.181 -24.225 1.00 66.12 229 LEU A C 1
ATOM 1808 O O . LEU A 1 229 ? 6.754 7.497 -24.996 1.00 66.12 229 LEU A O 1
ATOM 1812 N N . HIS A 1 230 ? 8.741 7.932 -24.042 1.00 60.34 230 HIS A N 1
ATOM 1813 C CA . HIS A 1 230 ? 8.981 9.173 -24.768 1.00 60.34 230 HIS A CA 1
ATOM 1814 C C . HIS A 1 230 ? 9.278 8.926 -26.253 1.00 60.34 230 HIS A C 1
ATOM 1816 O O . HIS A 1 230 ? 8.606 9.506 -27.102 1.00 60.34 230 HIS A O 1
ATOM 1822 N N . HIS A 1 231 ? 10.180 7.998 -26.592 1.00 59.56 231 HIS A N 1
ATOM 1823 C CA . HIS A 1 231 ? 10.433 7.663 -28.001 1.00 59.56 231 HIS A CA 1
ATOM 1824 C C . HIS A 1 231 ? 9.175 7.148 -28.716 1.00 59.56 231 HIS A C 1
ATOM 1826 O O . HIS A 1 231 ? 9.017 7.349 -29.915 1.00 59.56 231 HIS A O 1
ATOM 1832 N N . ARG A 1 232 ? 8.215 6.561 -27.996 1.00 58.00 232 ARG A N 1
ATOM 1833 C CA . ARG A 1 232 ? 6.892 6.228 -28.545 1.00 58.00 232 ARG A CA 1
ATOM 1834 C C . ARG A 1 232 ? 6.017 7.451 -28.864 1.00 58.00 232 ARG A C 1
ATOM 1836 O O . ARG A 1 232 ? 5.146 7.343 -29.719 1.00 58.00 232 ARG A O 1
ATOM 1843 N N . ALA A 1 233 ? 6.186 8.586 -28.189 1.00 51.44 233 ALA A N 1
ATOM 1844 C CA . ALA A 1 233 ? 5.487 9.820 -28.554 1.00 51.44 233 ALA A CA 1
ATOM 1845 C C . ALA A 1 233 ? 6.024 10.404 -29.877 1.00 51.44 233 ALA A C 1
ATOM 1847 O O . ALA A 1 233 ? 5.263 11.011 -30.629 1.00 51.44 233 ALA A O 1
ATOM 1848 N N . GLU A 1 234 ? 7.303 10.167 -30.184 1.00 48.22 234 GLU A N 1
ATOM 1849 C CA . GLU A 1 234 ? 7.953 10.566 -31.440 1.00 48.22 234 GLU A CA 1
ATOM 1850 C C . GLU A 1 234 ? 7.717 9.559 -32.583 1.00 48.22 234 GLU A C 1
ATOM 1852 O O . GLU A 1 234 ? 7.531 9.946 -33.739 1.00 48.22 234 GLU A O 1
ATOM 1857 N N . PHE A 1 235 ? 7.673 8.257 -32.276 1.00 43.12 235 PHE A N 1
ATOM 1858 C CA . PHE A 1 235 ? 7.329 7.206 -33.231 1.00 43.12 235 PHE A CA 1
ATOM 1859 C C . PHE A 1 235 ? 5.811 7.103 -33.395 1.00 43.12 235 PHE A C 1
ATOM 1861 O O . PHE A 1 235 ? 5.084 6.755 -32.471 1.00 43.12 235 PHE A O 1
ATOM 1868 N N . ASN A 1 236 ? 5.331 7.372 -34.611 1.00 43.78 236 ASN A N 1
ATOM 1869 C CA . ASN A 1 236 ? 3.930 7.272 -35.021 1.00 43.78 236 ASN A CA 1
ATOM 1870 C C . ASN A 1 236 ? 3.220 6.080 -34.334 1.00 43.78 236 ASN A C 1
ATOM 1872 O O . ASN A 1 236 ? 3.673 4.943 -34.483 1.00 43.78 236 ASN A O 1
ATOM 1876 N N . ARG A 1 237 ? 2.115 6.328 -33.600 1.00 44.16 237 ARG A N 1
ATOM 1877 C CA . ARG A 1 237 ? 1.370 5.337 -32.773 1.00 44.16 237 ARG A CA 1
ATOM 1878 C C . ARG A 1 237 ? 1.084 4.001 -33.485 1.00 44.16 237 ARG A C 1
ATOM 1880 O O . ARG A 1 237 ? 0.842 2.997 -32.821 1.00 44.16 237 ARG A O 1
ATOM 1887 N N . SER A 1 238 ? 1.107 4.002 -34.815 1.00 41.84 238 SER A N 1
ATOM 1888 C CA . SER A 1 238 ? 0.824 2.884 -35.716 1.00 41.84 238 SER A CA 1
ATOM 1889 C C . SER A 1 238 ? 2.030 1.993 -36.057 1.00 41.84 238 SER A C 1
ATOM 1891 O O . SER A 1 238 ? 1.829 0.896 -36.563 1.00 41.84 238 SER A O 1
ATOM 1893 N N . ALA A 1 239 ? 3.273 2.427 -35.814 1.00 40.56 239 ALA A N 1
ATOM 1894 C CA . ALA A 1 239 ? 4.484 1.727 -36.275 1.00 40.56 239 ALA A CA 1
ATOM 1895 C C . ALA A 1 239 ? 4.862 0.487 -35.437 1.00 40.56 239 ALA A C 1
ATOM 1897 O O . ALA A 1 239 ? 5.810 -0.217 -35.770 1.00 40.56 239 ALA A O 1
ATOM 1898 N N . LEU A 1 240 ? 4.132 0.223 -34.350 1.00 41.47 240 LEU A N 1
ATOM 1899 C CA . LEU A 1 240 ? 4.415 -0.856 -33.394 1.00 41.47 240 LEU A CA 1
ATOM 1900 C C . LEU A 1 240 ? 3.176 -1.726 -33.118 1.00 41.47 240 LEU A C 1
ATOM 1902 O O . LEU A 1 240 ? 3.092 -2.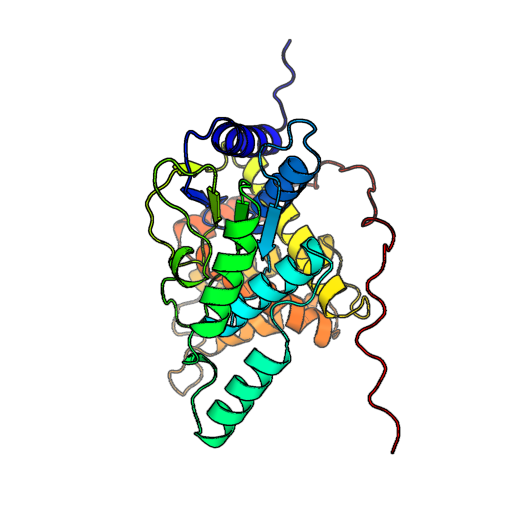413 -32.098 1.00 41.47 240 LEU A O 1
ATOM 1906 N N . LEU A 1 241 ? 2.200 -1.687 -34.030 1.00 36.66 241 LEU A N 1
ATOM 1907 C CA . LEU A 1 241 ? 1.112 -2.655 -34.075 1.00 36.66 241 LEU A CA 1
ATOM 1908 C C . LEU A 1 241 ? 1.688 -3.979 -34.590 1.00 36.66 241 LEU A C 1
ATOM 1910 O O . LEU A 1 241 ? 2.143 -4.054 -35.730 1.00 36.66 241 LEU A O 1
ATOM 1914 N N . LEU A 1 242 ? 1.656 -5.031 -33.765 1.00 39.75 242 LEU A N 1
ATOM 1915 C CA . LEU A 1 242 ? 1.674 -6.381 -34.327 1.00 39.75 242 LEU A CA 1
ATOM 1916 C C . LEU A 1 242 ? 0.437 -6.532 -35.236 1.00 39.75 242 LEU A C 1
ATOM 1918 O O . LEU A 1 242 ? -0.571 -5.865 -34.979 1.00 39.75 242 LEU A O 1
ATOM 1922 N N . PRO A 1 243 ? 0.492 -7.390 -36.271 1.00 39.34 243 PRO A N 1
ATOM 1923 C CA . PRO A 1 243 ? -0.529 -7.468 -37.324 1.00 39.34 243 PRO A CA 1
ATOM 1924 C C . PRO A 1 243 ? -1.978 -7.680 -36.847 1.00 39.34 243 PRO A C 1
ATOM 1926 O O . PRO A 1 243 ? -2.902 -7.415 -37.608 1.00 39.34 243 PRO A O 1
ATOM 1929 N N . ASP A 1 244 ? -2.189 -8.081 -35.590 1.00 39.97 244 ASP A N 1
ATOM 1930 C CA . ASP A 1 244 ? -3.483 -8.531 -35.065 1.00 39.97 244 ASP A CA 1
ATOM 1931 C C . ASP A 1 244 ? -4.223 -7.522 -34.163 1.00 39.97 244 ASP A C 1
ATOM 1933 O O . ASP A 1 244 ? -5.119 -7.896 -33.411 1.00 39.97 244 ASP A O 1
ATOM 1937 N N . GLY A 1 245 ? -3.887 -6.228 -34.201 1.00 42.50 245 GLY A N 1
ATOM 1938 C CA . GLY A 1 245 ? -4.730 -5.180 -33.589 1.00 42.50 245 GLY A CA 1
ATOM 1939 C C . GLY A 1 245 ? -4.860 -5.203 -32.052 1.00 42.50 245 GLY A C 1
ATOM 1940 O O . GLY A 1 245 ? -5.594 -4.391 -31.488 1.00 42.50 245 GLY A O 1
ATOM 1941 N N . GLY A 1 246 ? -4.136 -6.078 -31.351 1.00 42.56 246 GLY A N 1
ATOM 1942 C CA . GLY A 1 246 ? -3.934 -5.991 -29.901 1.00 42.56 246 GLY A CA 1
ATOM 1943 C C . GLY A 1 246 ? -2.949 -4.874 -29.544 1.00 42.56 246 GLY A C 1
ATOM 1944 O O . GLY A 1 246 ? -2.193 -4.434 -30.403 1.00 42.56 246 GLY A O 1
ATOM 1945 N N . ARG A 1 247 ? -2.930 -4.413 -28.283 1.00 48.53 247 ARG A N 1
ATOM 1946 C CA . ARG A 1 247 ? -1.889 -3.527 -27.716 1.00 48.53 247 ARG A CA 1
ATOM 1947 C C . ARG A 1 247 ? -0.791 -4.373 -27.041 1.00 48.53 247 ARG A C 1
ATOM 1949 O O . ARG A 1 247 ? -0.903 -4.624 -25.844 1.00 48.53 247 ARG A O 1
ATOM 1956 N N . PRO A 1 248 ? 0.268 -4.831 -27.7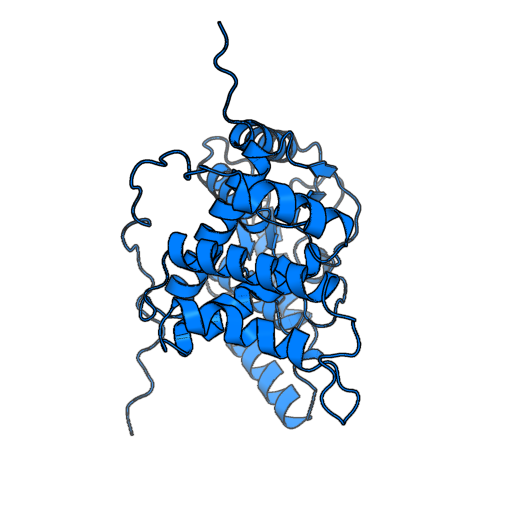34 1.00 49.66 248 PRO A N 1
ATOM 1957 C CA . PRO A 1 248 ? 1.146 -5.865 -27.197 1.00 49.66 248 PRO A CA 1
ATOM 1958 C C . PRO A 1 248 ? 2.440 -5.251 -26.659 1.00 49.66 248 PRO A C 1
ATOM 1960 O O . PRO A 1 248 ? 2.967 -5.733 -25.670 1.00 49.66 248 PRO A O 1
ATOM 1963 N N . LEU A 1 249 ? 2.925 -4.144 -27.237 1.00 45.16 249 LEU A N 1
ATOM 1964 C CA . LEU A 1 249 ? 4.186 -3.522 -26.840 1.00 45.16 249 LEU A CA 1
ATOM 1965 C C . LEU A 1 249 ? 4.069 -2.709 -25.543 1.00 45.16 249 LEU A C 1
ATOM 1967 O O . LEU A 1 249 ? 4.992 -2.732 -24.748 1.00 45.16 249 LEU A O 1
ATOM 1971 N N . GLU A 1 250 ? 2.935 -2.046 -25.274 1.00 48.75 250 GLU A N 1
ATOM 1972 C CA . GLU A 1 250 ? 2.688 -1.421 -23.956 1.00 48.75 250 GLU A CA 1
ATOM 1973 C C . GLU A 1 250 ? 2.727 -2.457 -22.831 1.00 48.75 250 GLU A C 1
ATOM 1975 O O . GLU A 1 250 ? 3.199 -2.155 -21.742 1.00 48.75 250 GLU A O 1
ATOM 1980 N N . ALA A 1 251 ? 2.229 -3.667 -23.092 1.00 52.03 251 ALA A N 1
ATOM 1981 C CA . ALA A 1 251 ? 2.326 -4.778 -22.161 1.00 52.03 251 ALA A CA 1
ATOM 1982 C C . ALA A 1 251 ? 3.759 -5.332 -22.133 1.00 52.03 251 ALA A C 1
ATOM 1984 O O . ALA A 1 251 ? 4.338 -5.435 -21.066 1.00 52.03 251 ALA A O 1
ATOM 1985 N N . ALA A 1 252 ? 4.381 -5.592 -23.284 1.00 51.59 252 ALA A N 1
ATOM 1986 C CA . ALA A 1 252 ? 5.726 -6.160 -23.383 1.00 51.59 252 ALA A CA 1
ATOM 1987 C C . ALA A 1 252 ? 6.817 -5.257 -22.781 1.00 51.59 252 ALA A C 1
ATOM 1989 O O . ALA A 1 252 ? 7.695 -5.744 -22.080 1.00 51.59 252 ALA A O 1
ATOM 1990 N N . VAL A 1 253 ? 6.748 -3.938 -22.974 1.00 53.84 253 VAL A N 1
ATOM 1991 C CA . VAL A 1 253 ? 7.681 -2.972 -22.370 1.00 53.84 253 VAL A CA 1
ATOM 1992 C C . VAL A 1 253 ? 7.597 -3.035 -20.838 1.00 53.84 253 VAL A C 1
ATOM 1994 O O . VAL A 1 253 ? 8.637 -2.987 -20.192 1.00 53.84 253 VAL A O 1
ATOM 1997 N N . LYS A 1 254 ? 6.420 -3.302 -20.243 1.00 55.19 254 LYS A N 1
ATOM 1998 C CA . LYS A 1 254 ? 6.292 -3.586 -18.792 1.00 55.19 254 LYS A CA 1
ATOM 1999 C C . LYS A 1 254 ? 7.104 -4.785 -18.324 1.00 55.19 254 LYS A C 1
ATOM 2001 O O . LYS A 1 254 ? 7.456 -4.830 -17.152 1.00 55.19 254 LYS A O 1
ATOM 2006 N N . TYR A 1 255 ? 7.416 -5.712 -19.220 1.00 55.47 255 TYR A N 1
ATOM 2007 C CA . TYR A 1 255 ? 8.110 -6.952 -18.896 1.00 55.47 255 TYR A CA 1
ATOM 2008 C C . TYR A 1 255 ? 9.591 -6.944 -19.310 1.00 55.47 255 TYR A C 1
ATOM 2010 O O . TYR A 1 255 ? 10.386 -7.621 -18.671 1.00 55.47 255 TYR A O 1
ATOM 2018 N N . PHE A 1 256 ? 9.987 -6.142 -20.307 1.00 64.00 256 PHE A N 1
ATOM 2019 C CA . PHE A 1 256 ? 11.354 -6.148 -20.862 1.00 64.00 256 PHE A CA 1
ATOM 2020 C C . PHE A 1 256 ? 12.214 -4.926 -20.513 1.00 64.00 256 PHE A C 1
ATOM 2022 O O . PHE A 1 256 ? 13.412 -4.931 -20.780 1.00 64.00 256 PHE A O 1
ATOM 2029 N N . VAL A 1 257 ? 11.650 -3.873 -19.908 1.00 67.38 257 VAL A N 1
ATOM 2030 C CA . VAL A 1 257 ? 12.394 -2.636 -19.580 1.00 67.38 257 VAL A CA 1
ATOM 2031 C C . VAL A 1 257 ? 13.651 -2.901 -18.759 1.00 67.38 257 VAL A C 1
ATOM 2033 O O . VAL A 1 257 ? 14.679 -2.270 -18.978 1.00 67.38 257 VAL A O 1
ATOM 2036 N N . CYS A 1 258 ? 13.596 -3.833 -17.815 1.00 74.06 258 CYS A N 1
ATOM 2037 C CA . CYS A 1 258 ? 14.748 -4.109 -16.969 1.00 74.06 258 CYS A CA 1
ATOM 2038 C C . CYS A 1 258 ? 15.739 -5.105 -17.570 1.00 74.06 258 CYS A C 1
ATOM 2040 O O . CYS A 1 258 ? 16.873 -5.152 -17.102 1.00 74.06 258 CYS A O 1
ATOM 2042 N N . ASP A 1 259 ? 15.356 -5.843 -18.610 1.00 71.00 259 ASP A N 1
ATOM 2043 C CA . ASP A 1 259 ? 16.130 -6.980 -19.113 1.00 71.00 259 ASP A CA 1
ATOM 2044 C C . ASP A 1 259 ? 17.506 -6.543 -19.649 1.00 71.00 259 ASP A C 1
ATOM 2046 O O . ASP A 1 259 ? 18.559 -7.029 -19.229 1.00 71.00 259 ASP A O 1
ATOM 2050 N N . GLY A 1 260 ? 17.525 -5.478 -20.459 1.00 67.12 260 GLY A N 1
ATOM 2051 C CA . GLY A 1 260 ? 18.768 -4.882 -20.962 1.00 67.12 260 GLY A CA 1
ATOM 2052 C C . GLY A 1 260 ? 19.655 -4.242 -19.881 1.00 67.12 260 GLY A C 1
ATOM 2053 O O . GLY A 1 260 ? 20.854 -4.067 -20.098 1.00 67.12 260 GLY A O 1
ATOM 2054 N N . ILE A 1 261 ? 19.096 -3.899 -18.714 1.00 75.06 261 ILE A N 1
ATOM 2055 C CA . ILE A 1 261 ? 19.836 -3.326 -17.573 1.00 75.06 261 ILE A CA 1
ATOM 2056 C C . ILE A 1 261 ? 20.403 -4.438 -16.687 1.00 75.06 261 ILE A C 1
ATOM 2058 O O . ILE A 1 261 ? 21.507 -4.301 -16.156 1.00 75.06 261 ILE A O 1
ATOM 2062 N N . LEU A 1 262 ? 19.647 -5.521 -16.530 1.00 74.88 262 LEU A N 1
ATOM 2063 C CA . LEU A 1 262 ? 19.958 -6.648 -15.661 1.00 74.88 262 LEU A CA 1
ATOM 2064 C C . LEU A 1 262 ? 20.711 -7.787 -16.359 1.00 74.88 262 LEU A C 1
ATOM 2066 O O . LEU A 1 262 ? 21.100 -8.738 -15.689 1.00 74.88 262 LEU A O 1
ATOM 2070 N N . GLN A 1 263 ? 20.992 -7.661 -17.660 1.00 72.25 263 GLN A N 1
ATOM 2071 C CA . GLN A 1 263 ? 21.835 -8.587 -18.430 1.00 72.25 263 GLN A CA 1
ATOM 2072 C C . GLN A 1 263 ? 21.374 -10.057 -18.332 1.00 72.25 263 GLN A C 1
ATOM 2074 O O . GLN A 1 263 ? 22.209 -10.956 -18.235 1.00 72.25 263 GLN A O 1
ATOM 2079 N N . GLY A 1 264 ? 20.058 -10.302 -18.364 1.00 65.69 264 GLY A N 1
ATOM 2080 C CA . GLY A 1 264 ? 19.475 -11.650 -18.354 1.00 65.69 264 GLY A CA 1
ATOM 2081 C C . GLY A 1 264 ? 19.131 -12.228 -16.974 1.00 65.69 264 GLY A C 1
ATOM 2082 O O . GLY A 1 264 ? 18.961 -13.439 -16.848 1.00 65.69 264 GLY A O 1
ATOM 2083 N N . ASP A 1 265 ? 19.034 -11.405 -15.921 1.00 75.69 265 ASP A N 1
ATOM 2084 C CA . ASP A 1 265 ? 18.302 -11.794 -14.703 1.00 75.69 265 ASP A CA 1
ATOM 2085 C C . ASP A 1 265 ? 16.793 -11.610 -14.940 1.00 75.69 265 ASP A C 1
ATOM 2087 O O . ASP A 1 265 ? 16.200 -10.578 -14.597 1.00 75.69 265 ASP A O 1
ATOM 2091 N N . ASP A 1 266 ? 16.186 -12.607 -15.587 1.00 74.94 266 ASP A N 1
ATOM 2092 C CA . ASP A 1 266 ? 14.777 -12.591 -15.998 1.00 74.94 266 ASP A CA 1
ATOM 2093 C C . ASP A 1 266 ? 13.832 -12.435 -14.798 1.00 74.94 266 ASP A C 1
ATOM 2095 O O . ASP A 1 266 ? 12.818 -11.739 -14.878 1.00 74.94 266 ASP A O 1
ATOM 2099 N N . ALA A 1 267 ? 14.175 -13.045 -13.659 1.00 80.94 267 ALA A N 1
ATOM 2100 C CA . ALA A 1 267 ? 13.340 -13.036 -12.463 1.00 80.94 267 ALA A CA 1
ATOM 2101 C C . ALA A 1 267 ? 13.319 -11.654 -11.794 1.00 80.94 267 ALA A C 1
ATOM 2103 O O . ALA A 1 267 ? 12.246 -11.132 -11.482 1.00 80.94 267 ALA A O 1
ATOM 2104 N N . ALA A 1 268 ? 14.485 -11.024 -11.616 1.00 81.69 268 ALA A N 1
ATOM 2105 C CA . ALA A 1 268 ? 14.547 -9.660 -11.096 1.00 81.69 268 ALA A CA 1
ATOM 2106 C C . ALA A 1 268 ? 13.928 -8.658 -12.081 1.00 81.69 268 ALA A C 1
ATOM 2108 O O . ALA A 1 268 ? 13.185 -7.767 -11.666 1.00 81.69 268 ALA A O 1
ATOM 2109 N N . SER A 1 269 ? 14.172 -8.829 -13.384 1.00 81.75 269 SER A N 1
ATOM 2110 C CA . SER A 1 269 ? 13.590 -7.972 -14.424 1.00 81.75 269 SER A CA 1
ATOM 2111 C C . SER A 1 269 ? 12.067 -8.008 -14.404 1.00 81.75 269 SER A C 1
ATOM 2113 O O . SER A 1 269 ? 11.423 -6.955 -14.433 1.00 81.75 269 SER A O 1
ATOM 2115 N N . TRP A 1 270 ? 11.501 -9.209 -14.285 1.00 81.31 270 TRP A N 1
ATOM 2116 C CA . TRP A 1 270 ? 10.066 -9.427 -14.182 1.00 81.31 270 TRP A CA 1
ATOM 2117 C C . TRP A 1 270 ? 9.461 -8.748 -12.950 1.00 81.31 270 TRP A C 1
ATOM 2119 O O . TRP A 1 270 ? 8.497 -7.990 -13.078 1.00 81.31 270 TRP A O 1
ATOM 2129 N N . GLU A 1 271 ? 10.028 -8.970 -11.760 1.00 84.62 271 GLU A N 1
ATOM 2130 C CA . GLU A 1 271 ? 9.473 -8.415 -10.520 1.00 84.62 271 GLU A CA 1
ATOM 2131 C C . GLU A 1 271 ? 9.586 -6.883 -10.462 1.00 84.62 271 GLU A C 1
ATOM 2133 O O . GLU A 1 271 ? 8.642 -6.212 -10.034 1.00 84.62 271 GLU A O 1
ATOM 2138 N N . ILE A 1 272 ? 10.685 -6.302 -10.965 1.00 85.06 272 ILE A N 1
ATOM 2139 C CA . ILE A 1 272 ? 10.815 -4.842 -11.078 1.00 85.06 272 ILE A CA 1
ATOM 2140 C C . ILE A 1 272 ? 9.797 -4.289 -12.079 1.00 85.06 272 ILE A C 1
ATOM 2142 O O . ILE A 1 272 ? 9.097 -3.327 -11.764 1.00 85.06 272 ILE A O 1
ATOM 2146 N N . GLY A 1 273 ? 9.674 -4.894 -13.262 1.00 80.56 273 GLY A N 1
ATOM 2147 C CA . GLY A 1 273 ? 8.722 -4.464 -14.287 1.00 80.56 273 GLY A CA 1
ATOM 2148 C C . GLY A 1 273 ? 7.272 -4.501 -13.798 1.00 80.56 273 GLY A C 1
ATOM 2149 O O . GLY A 1 273 ? 6.534 -3.520 -13.928 1.00 80.56 273 GLY A O 1
ATOM 2150 N N . LYS A 1 274 ? 6.888 -5.593 -13.128 1.00 80.19 274 LYS A N 1
ATOM 2151 C CA . LYS A 1 274 ? 5.569 -5.775 -12.506 1.00 80.19 274 LYS A CA 1
ATOM 2152 C C . LYS A 1 274 ? 5.266 -4.717 -11.441 1.00 80.19 274 LYS A C 1
ATOM 2154 O O . LYS A 1 274 ? 4.138 -4.229 -11.379 1.00 80.19 274 LYS A O 1
ATOM 2159 N N . ALA A 1 275 ? 6.249 -4.359 -10.617 1.00 82.81 275 ALA A N 1
ATOM 2160 C CA . ALA A 1 275 ? 6.111 -3.333 -9.585 1.00 82.81 275 ALA A CA 1
ATOM 2161 C C . ALA A 1 275 ? 6.096 -1.901 -10.155 1.00 82.81 275 ALA A C 1
ATOM 2163 O O . ALA A 1 275 ? 5.400 -1.036 -9.629 1.00 82.81 275 ALA A O 1
ATOM 2164 N N . LEU A 1 276 ? 6.830 -1.645 -11.241 1.00 80.81 276 LEU A N 1
ATOM 2165 C CA . LEU A 1 276 ? 6.899 -0.337 -11.900 1.00 80.81 276 LEU A CA 1
ATOM 2166 C C . LEU A 1 276 ? 5.670 -0.023 -12.753 1.00 80.81 276 LEU A C 1
ATOM 2168 O O . LEU A 1 276 ? 5.246 1.130 -12.815 1.00 80.81 276 LEU A O 1
ATOM 2172 N N . ALA A 1 277 ? 5.091 -1.028 -13.409 1.00 76.44 277 ALA A N 1
ATOM 2173 C CA . ALA A 1 277 ? 3.960 -0.864 -14.316 1.00 76.44 277 ALA A CA 1
ATOM 2174 C C . ALA A 1 277 ? 2.816 0.020 -13.768 1.00 76.44 277 ALA A C 1
ATOM 2176 O O . ALA A 1 277 ? 2.455 0.980 -14.454 1.00 76.44 277 ALA A O 1
ATOM 2177 N N . PRO A 1 278 ? 2.257 -0.219 -12.561 1.00 72.75 278 PRO A N 1
ATOM 2178 C CA . PRO A 1 278 ? 1.169 0.610 -12.036 1.00 72.75 278 PRO A CA 1
ATOM 2179 C C . PRO A 1 278 ? 1.609 2.033 -11.681 1.00 72.75 278 PRO A C 1
ATOM 2181 O O . PRO A 1 278 ? 0.834 2.969 -11.865 1.00 72.75 278 PRO A O 1
ATOM 2184 N N . VAL A 1 279 ? 2.850 2.202 -11.209 1.00 74.19 279 VAL A N 1
ATOM 2185 C CA . VAL A 1 279 ? 3.423 3.521 -10.910 1.00 74.19 279 VAL A CA 1
ATOM 2186 C C . VAL A 1 279 ? 3.520 4.339 -12.188 1.00 74.19 279 VAL A C 1
ATOM 2188 O O . VAL A 1 279 ? 3.264 5.532 -12.177 1.00 74.19 279 VAL A O 1
ATOM 2191 N N . ILE A 1 280 ? 3.855 3.706 -13.311 1.00 69.75 280 ILE A N 1
ATOM 2192 C CA . ILE A 1 280 ? 4.031 4.412 -14.576 1.00 69.75 280 ILE A CA 1
ATOM 2193 C C . ILE A 1 280 ? 2.703 4.668 -15.280 1.00 69.75 280 ILE A C 1
ATOM 2195 O O . ILE A 1 280 ? 2.542 5.733 -15.870 1.00 69.75 280 ILE A O 1
ATOM 2199 N N . GLU A 1 281 ? 1.728 3.761 -15.181 1.00 65.56 281 GLU A N 1
ATOM 2200 C CA . GLU A 1 281 ? 0.367 3.991 -15.685 1.00 65.56 281 GLU A CA 1
ATOM 2201 C C . GLU A 1 281 ? -0.261 5.284 -15.139 1.00 65.56 281 GLU A C 1
ATOM 2203 O O . GLU A 1 281 ? -1.029 5.921 -15.859 1.00 65.56 281 GLU A O 1
ATOM 2208 N N . SER A 1 282 ? 0.094 5.717 -13.922 1.00 60.12 282 SER A N 1
ATOM 2209 C CA . SER A 1 282 ? -0.370 7.003 -13.381 1.00 60.12 282 SER A CA 1
ATOM 2210 C C . SER A 1 282 ? 0.315 8.225 -14.013 1.00 60.12 282 SER A C 1
ATOM 2212 O O . SER A 1 282 ? -0.244 9.317 -13.974 1.00 60.12 282 SER A O 1
ATOM 2214 N N . ILE A 1 283 ? 1.488 8.048 -14.635 1.00 57.81 283 ILE A N 1
ATOM 2215 C CA . ILE A 1 283 ? 2.335 9.112 -15.206 1.00 57.81 283 ILE A CA 1
ATOM 2216 C C . ILE A 1 283 ? 2.081 9.319 -16.705 1.00 57.81 283 ILE A C 1
ATOM 2218 O O . ILE A 1 283 ? 2.469 10.356 -17.240 1.00 57.81 283 ILE A O 1
ATOM 2222 N N . VAL A 1 284 ? 1.472 8.361 -17.422 1.00 56.75 284 VAL A N 1
ATOM 2223 C CA . VAL A 1 284 ? 1.345 8.414 -18.896 1.00 56.75 284 VAL A CA 1
ATOM 2224 C C . VAL A 1 284 ? 0.305 9.454 -19.351 1.00 56.75 284 VAL A C 1
ATOM 2226 O O . VAL A 1 284 ? -0.793 9.138 -19.800 1.00 56.75 284 VAL A O 1
ATOM 2229 N N . ASN A 1 285 ? 0.685 10.724 -19.253 1.00 58.38 285 ASN A N 1
ATOM 2230 C CA . ASN A 1 285 ? 0.064 11.896 -19.857 1.00 58.38 285 ASN A CA 1
ATOM 2231 C C . ASN A 1 285 ? 1.167 12.662 -20.607 1.00 58.38 285 ASN A C 1
ATOM 2233 O O . ASN A 1 285 ? 2.268 12.837 -20.081 1.00 58.38 285 ASN A O 1
ATOM 2237 N N . ASP A 1 286 ? 0.867 13.148 -21.813 1.00 55.47 286 ASP A N 1
ATOM 2238 C CA . ASP A 1 286 ? 1.788 13.889 -22.689 1.00 55.47 286 ASP A CA 1
ATOM 2239 C C . ASP A 1 286 ? 2.514 15.044 -21.966 1.00 55.47 286 ASP A C 1
ATOM 2241 O O . ASP A 1 286 ? 3.694 15.296 -22.212 1.00 55.47 286 ASP A O 1
ATOM 2245 N N . ARG A 1 287 ? 1.852 15.704 -21.002 1.00 58.56 287 ARG A N 1
ATOM 2246 C CA . ARG A 1 287 ? 2.444 16.790 -20.198 1.00 58.56 287 ARG A CA 1
ATOM 2247 C C . ARG A 1 287 ? 3.569 16.316 -19.269 1.00 58.56 287 ARG A C 1
ATOM 2249 O O . ARG A 1 287 ? 4.508 17.066 -19.015 1.00 58.56 287 ARG A O 1
ATOM 2256 N N . LEU A 1 288 ? 3.468 15.096 -18.745 1.00 60.19 288 LEU A N 1
ATOM 2257 C CA . LEU A 1 288 ? 4.454 14.517 -17.829 1.00 60.19 288 LEU A CA 1
ATOM 2258 C C . LEU A 1 288 ? 5.644 13.934 -18.584 1.00 60.19 288 LEU A C 1
ATOM 2260 O O . LEU A 1 288 ? 6.777 14.081 -18.137 1.00 60.19 288 LEU A O 1
ATOM 2264 N N . LEU A 1 289 ? 5.410 13.349 -19.760 1.00 63.03 289 LEU A N 1
ATOM 2265 C CA . LEU A 1 289 ? 6.481 12.859 -20.629 1.00 63.03 289 LEU A CA 1
ATOM 2266 C C . LEU A 1 289 ? 7.437 13.990 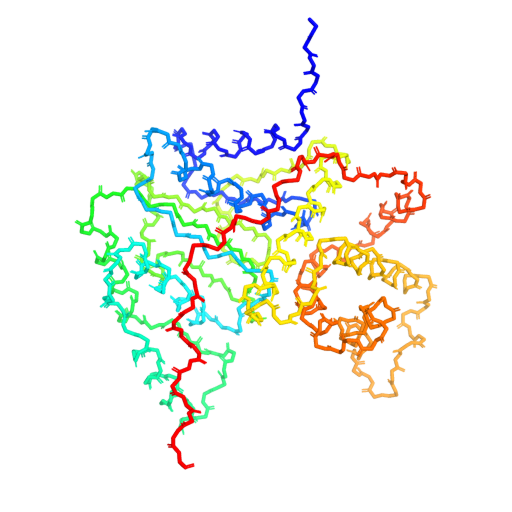-21.045 1.00 63.03 289 LEU A C 1
ATOM 2268 O O . LEU A 1 289 ? 8.648 13.835 -20.907 1.00 63.03 289 LEU A O 1
ATOM 2272 N N . GLN A 1 290 ? 6.905 15.155 -21.435 1.00 62.72 290 GLN A N 1
ATOM 2273 C CA . GLN A 1 290 ? 7.706 16.352 -21.755 1.00 62.72 290 GLN A CA 1
ATOM 2274 C C . GLN A 1 290 ? 8.500 16.885 -20.551 1.00 62.72 290 GLN A C 1
ATOM 2276 O O . GLN A 1 290 ? 9.591 17.440 -20.690 1.00 62.72 290 GLN A O 1
ATOM 2281 N N . PHE A 1 291 ? 7.961 16.729 -19.339 1.00 65.06 291 PHE A N 1
ATOM 2282 C CA . PHE A 1 291 ? 8.669 17.111 -18.123 1.00 65.06 291 PHE A CA 1
ATOM 2283 C C . PHE A 1 291 ? 9.899 16.216 -17.891 1.00 65.06 291 PHE A C 1
ATOM 2285 O O . PHE A 1 291 ? 11.005 16.718 -17.667 1.00 65.06 291 PHE A O 1
ATOM 2292 N N . TRP A 1 292 ? 9.714 14.895 -17.981 1.00 62.59 292 TRP A N 1
ATOM 2293 C CA . TRP A 1 292 ? 10.788 13.912 -17.827 1.00 62.59 292 TRP A CA 1
ATOM 2294 C C . TRP A 1 292 ? 11.863 14.052 -18.912 1.00 62.59 292 TRP A C 1
ATOM 2296 O O . TRP A 1 292 ? 13.050 13.971 -18.598 1.00 62.59 292 TRP A O 1
ATOM 2306 N N . GLU A 1 293 ? 11.467 14.367 -20.146 1.00 60.75 293 GLU A N 1
ATOM 2307 C CA . GLU A 1 293 ? 12.361 14.664 -21.274 1.00 60.75 293 GLU A CA 1
ATOM 2308 C C . GLU A 1 293 ? 13.337 15.804 -20.964 1.00 60.75 293 GLU A C 1
ATOM 2310 O O . GLU A 1 293 ? 14.535 15.683 -21.205 1.00 60.75 293 GLU A O 1
ATOM 2315 N N . LYS A 1 294 ? 12.860 16.905 -20.373 1.00 63.28 294 LYS A N 1
ATOM 2316 C CA . LYS A 1 294 ? 13.730 18.036 -20.030 1.00 63.28 294 LYS A CA 1
ATOM 2317 C C . LYS A 1 294 ? 14.698 17.697 -18.896 1.00 63.28 294 LYS A C 1
ATOM 2319 O O . LYS A 1 294 ? 15.788 18.263 -18.836 1.00 63.28 294 LYS A O 1
ATOM 2324 N N . LYS A 1 295 ? 14.292 16.821 -17.972 1.00 62.97 295 LYS A N 1
ATOM 2325 C CA . LYS A 1 295 ? 15.009 16.577 -16.715 1.00 62.97 295 LYS A CA 1
ATOM 2326 C C . LYS A 1 295 ? 15.996 15.425 -16.762 1.00 62.97 295 LYS A C 1
ATOM 2328 O O . LYS A 1 295 ? 17.085 15.588 -16.219 1.00 62.97 295 LYS A O 1
ATOM 2333 N N . ILE A 1 296 ? 15.665 14.303 -17.400 1.00 61.22 296 ILE A N 1
ATOM 2334 C CA . ILE A 1 296 ? 16.551 13.128 -17.451 1.00 61.22 296 ILE A CA 1
ATOM 2335 C C . ILE A 1 296 ? 17.931 13.490 -18.049 1.00 61.22 296 ILE A C 1
ATOM 2337 O O . ILE A 1 296 ? 18.934 13.197 -17.398 1.00 61.22 296 ILE A O 1
ATOM 2341 N N . PRO A 1 297 ? 18.033 14.210 -19.189 1.00 51.44 297 PRO A N 1
ATOM 2342 C CA . PRO A 1 297 ? 19.316 14.581 -19.793 1.00 51.44 297 PRO A CA 1
ATOM 2343 C C . PRO A 1 297 ? 20.038 15.723 -19.066 1.00 51.44 297 PRO A C 1
ATOM 2345 O O . PRO A 1 297 ? 21.258 15.833 -19.157 1.00 51.44 297 PRO A O 1
ATOM 2348 N N . SER A 1 298 ? 19.306 16.595 -18.360 1.00 49.44 298 SER A N 1
ATOM 2349 C CA . SER A 1 298 ? 19.884 17.755 -17.666 1.00 49.44 298 SER A CA 1
ATOM 2350 C C . SER A 1 298 ? 20.277 17.466 -16.216 1.00 49.44 298 SER A C 1
ATOM 2352 O O . SER A 1 298 ? 20.821 18.347 -15.549 1.00 49.44 298 SER A O 1
ATOM 2354 N N . SER A 1 299 ? 19.918 16.299 -15.671 1.00 52.50 299 SER A N 1
ATOM 2355 C CA . SER A 1 299 ? 20.108 16.017 -14.251 1.00 52.50 299 SER A CA 1
ATOM 2356 C C . SER A 1 299 ? 21.488 15.413 -13.976 1.00 52.50 299 SER A C 1
ATOM 2358 O O . SER A 1 299 ? 21.785 14.286 -14.351 1.00 52.50 299 SER A O 1
ATOM 2360 N N . THR A 1 300 ? 22.320 16.139 -13.227 1.00 55.91 300 THR A N 1
ATOM 2361 C CA . THR A 1 300 ? 23.406 15.558 -12.415 1.00 55.91 300 THR A CA 1
ATOM 2362 C C . THR A 1 300 ? 22.864 15.093 -11.059 1.00 55.91 300 THR A C 1
ATOM 2364 O O . THR A 1 300 ? 23.580 15.107 -10.058 1.00 55.91 300 THR A O 1
ATOM 2367 N N . TRP A 1 301 ? 21.561 14.799 -10.992 1.00 62.88 301 TRP A N 1
ATOM 2368 C CA . TRP A 1 301 ? 20.870 14.542 -9.741 1.00 62.88 301 TRP A CA 1
ATOM 2369 C C . TRP A 1 301 ? 21.353 13.211 -9.178 1.00 62.88 301 TRP A C 1
ATOM 2371 O O . TRP A 1 301 ? 21.148 12.147 -9.759 1.00 62.88 301 TRP A O 1
ATOM 2381 N N . THR A 1 302 ? 22.023 13.288 -8.039 1.00 60.53 302 THR A N 1
ATOM 2382 C CA . THR A 1 302 ? 22.314 12.142 -7.190 1.00 60.53 302 THR A CA 1
ATOM 2383 C C . THR A 1 302 ? 21.346 12.179 -6.017 1.00 60.53 302 THR A C 1
ATOM 2385 O O . THR A 1 302 ? 21.110 13.276 -5.493 1.00 60.53 302 THR A O 1
ATOM 2388 N N . PRO A 1 303 ? 20.837 11.024 -5.552 1.00 59.88 303 PRO A N 1
ATOM 2389 C CA . PRO A 1 303 ? 20.131 10.967 -4.282 1.00 59.88 303 PRO A CA 1
ATOM 2390 C C . PRO A 1 303 ? 20.963 11.691 -3.226 1.00 59.88 303 PRO A C 1
ATOM 2392 O O . PRO A 1 303 ? 22.165 11.428 -3.105 1.00 59.88 303 PRO A O 1
ATOM 2395 N N . ARG A 1 304 ? 20.367 12.651 -2.509 1.00 58.34 304 ARG A N 1
ATOM 2396 C CA . ARG A 1 304 ? 21.067 13.269 -1.378 1.00 58.34 304 ARG A CA 1
ATOM 2397 C C . ARG A 1 304 ? 21.370 12.145 -0.401 1.00 58.34 304 ARG A C 1
ATOM 2399 O O . ARG A 1 304 ? 20.469 11.371 -0.103 1.00 58.34 304 ARG A O 1
ATOM 2406 N N . GLU A 1 305 ? 22.635 12.026 0.010 1.00 44.06 305 GLU A N 1
ATOM 2407 C CA . GLU A 1 305 ? 23.101 10.963 0.901 1.00 44.06 305 GLU A CA 1
ATOM 2408 C C . GLU A 1 305 ? 22.152 10.815 2.095 1.00 44.06 305 GLU A C 1
ATOM 2410 O O . GLU A 1 305 ? 22.251 11.534 3.090 1.00 44.06 305 GLU A O 1
ATOM 2415 N N . GLU A 1 306 ? 21.258 9.835 2.034 1.00 44.09 306 GLU A N 1
ATOM 2416 C CA . GLU A 1 306 ? 20.851 9.170 3.249 1.00 44.09 306 GLU A CA 1
ATOM 2417 C C . GLU A 1 306 ? 22.059 8.342 3.641 1.00 44.09 306 GLU A C 1
ATOM 2419 O O . GLU A 1 306 ? 22.526 7.477 2.889 1.00 44.09 306 GLU A O 1
ATOM 2424 N N . LYS A 1 307 ? 22.624 8.688 4.806 1.00 33.88 307 LYS A N 1
ATOM 2425 C CA . LYS A 1 307 ? 23.549 7.832 5.549 1.00 33.88 307 LYS A CA 1
ATOM 2426 C C . LYS A 1 307 ? 23.150 6.392 5.283 1.00 33.88 307 LYS A C 1
ATOM 2428 O O . LYS A 1 307 ? 21.965 6.099 5.367 1.00 33.88 307 LYS A O 1
ATOM 2433 N N . LYS A 1 308 ? 24.132 5.543 4.979 1.00 30.61 308 LYS A N 1
ATOM 2434 C CA . LYS A 1 308 ? 24.018 4.086 4.852 1.00 30.61 308 LYS A CA 1
ATOM 2435 C C . LYS A 1 308 ? 23.261 3.460 6.039 1.00 30.61 308 LYS A C 1
ATOM 2437 O O . LYS A 1 308 ? 23.851 2.750 6.845 1.00 30.61 308 LYS A O 1
ATOM 2442 N N . GLU A 1 309 ? 21.960 3.663 6.143 1.00 31.36 309 GLU A N 1
ATOM 2443 C CA . GLU A 1 309 ? 21.042 2.747 6.775 1.00 31.36 309 GLU A CA 1
ATOM 2444 C C . GLU A 1 309 ? 20.789 1.711 5.696 1.00 31.36 309 GLU A C 1
ATOM 2446 O O . GLU A 1 309 ? 19.804 1.708 4.964 1.00 31.36 309 GLU A O 1
ATOM 2451 N N . LEU A 1 310 ? 21.805 0.851 5.558 1.00 31.91 310 LEU A N 1
ATOM 2452 C CA . LEU A 1 310 ? 21.586 -0.531 5.185 1.00 31.91 310 LEU A CA 1
ATOM 2453 C C . LEU A 1 310 ? 20.299 -0.946 5.891 1.00 31.91 310 LEU A C 1
ATOM 2455 O O . LEU A 1 310 ? 20.236 -0.830 7.118 1.00 31.91 310 LEU A O 1
ATOM 2459 N N . LEU A 1 311 ? 19.306 -1.320 5.084 1.00 30.34 311 LEU A N 1
ATOM 2460 C CA . LEU A 1 311 ? 18.097 -2.056 5.437 1.00 30.34 311 LEU A CA 1
ATOM 2461 C C . LEU A 1 311 ? 18.148 -2.567 6.884 1.00 30.34 311 LEU A C 1
ATOM 2463 O O . LEU A 1 311 ? 19.122 -3.259 7.217 1.00 30.34 311 LEU A O 1
ATOM 2467 N N . PRO A 1 312 ? 17.156 -2.253 7.741 1.00 28.59 312 PRO A N 1
ATOM 2468 C CA . PRO A 1 312 ? 17.143 -2.713 9.122 1.00 28.59 312 PRO A CA 1
ATOM 2469 C C . PRO A 1 312 ? 17.588 -4.173 9.194 1.00 28.59 312 PRO A C 1
ATOM 2471 O O . PRO A 1 312 ? 16.994 -5.046 8.557 1.00 28.59 312 PRO A O 1
ATOM 2474 N N . ARG A 1 313 ? 18.695 -4.426 9.910 1.00 26.89 313 ARG A N 1
ATOM 2475 C CA . ARG A 1 313 ? 19.222 -5.779 10.108 1.00 26.89 313 ARG A CA 1
ATOM 2476 C C . ARG A 1 313 ? 18.067 -6.681 10.527 1.00 26.89 313 ARG A C 1
ATOM 2478 O O . ARG A 1 313 ? 17.419 -6.393 11.530 1.00 26.89 313 ARG A O 1
ATOM 2485 N N . ARG A 1 314 ? 17.869 -7.756 9.752 1.00 33.62 314 ARG A N 1
ATOM 2486 C CA . ARG A 1 314 ? 16.978 -8.898 10.006 1.00 33.62 314 ARG A CA 1
ATOM 2487 C C . ARG A 1 314 ? 16.486 -8.953 11.454 1.00 33.62 314 ARG A C 1
ATOM 2489 O O . ARG A 1 314 ? 17.213 -9.397 12.341 1.00 33.62 314 ARG A O 1
ATOM 2496 N N . LEU A 1 315 ? 15.225 -8.600 11.657 1.00 29.77 315 LEU A N 1
ATOM 2497 C CA . LEU A 1 315 ? 14.436 -9.106 12.770 1.00 29.77 315 LEU A CA 1
ATOM 2498 C C . LEU A 1 315 ? 13.311 -9.946 12.162 1.00 29.77 315 LEU A C 1
ATOM 2500 O O . LEU A 1 315 ? 12.292 -9.428 11.733 1.00 29.77 315 LEU A O 1
ATOM 2504 N N . TYR A 1 316 ? 13.594 -11.251 12.093 1.00 31.64 316 TYR A N 1
ATOM 2505 C CA . TYR A 1 316 ? 12.652 -12.368 11.997 1.00 31.64 316 TYR A CA 1
ATOM 2506 C C . TYR A 1 316 ? 11.573 -12.316 10.902 1.00 31.64 316 TYR A C 1
ATOM 2508 O O . TYR A 1 316 ? 10.417 -12.026 11.174 1.00 31.64 316 TYR A O 1
ATOM 2516 N N . TRP A 1 317 ? 11.933 -12.780 9.701 1.00 28.05 317 TRP A N 1
ATOM 2517 C CA . TRP A 1 317 ? 10.983 -13.325 8.715 1.00 28.05 317 TRP A CA 1
ATOM 2518 C C . TRP A 1 317 ? 11.500 -14.633 8.102 1.00 28.05 317 TRP A C 1
ATOM 2520 O O . TRP A 1 317 ? 11.532 -14.818 6.892 1.00 28.05 317 TRP A O 1
ATOM 2530 N N . SER A 1 318 ? 11.940 -15.567 8.946 1.00 28.11 318 SER A N 1
ATOM 2531 C CA . SER A 1 318 ? 12.352 -16.904 8.506 1.00 28.11 318 SER A CA 1
ATOM 2532 C C . SER A 1 318 ? 11.591 -17.987 9.263 1.00 28.11 318 SER A C 1
ATOM 2534 O O . SER A 1 318 ? 12.188 -18.697 10.070 1.00 28.11 318 SER A O 1
ATOM 2536 N N . THR A 1 319 ? 10.284 -18.113 9.001 1.00 30.41 319 THR A N 1
ATOM 2537 C CA . THR A 1 319 ? 9.538 -19.325 9.389 1.00 30.41 319 THR A CA 1
ATOM 2538 C C . THR A 1 319 ? 8.272 -19.618 8.571 1.00 30.41 319 THR A C 1
ATOM 2540 O O . THR A 1 319 ? 7.323 -20.154 9.128 1.00 30.41 319 THR A O 1
ATOM 2543 N N . LEU A 1 320 ? 8.214 -19.323 7.262 1.00 32.41 320 LEU A N 1
ATOM 2544 C CA . LEU A 1 320 ? 7.042 -19.721 6.448 1.00 32.41 320 LEU A CA 1
ATOM 2545 C C . LEU A 1 320 ? 7.321 -20.274 5.036 1.00 32.41 320 LEU A C 1
ATOM 2547 O O . LEU A 1 320 ? 6.403 -20.342 4.231 1.00 32.41 320 LEU A O 1
ATOM 2551 N N . LEU A 1 321 ? 8.532 -20.759 4.730 1.00 30.28 321 LEU A N 1
ATOM 2552 C CA . LEU A 1 321 ? 8.792 -21.491 3.469 1.00 30.28 321 LEU A CA 1
ATOM 2553 C C . LEU A 1 321 ? 9.723 -22.705 3.628 1.00 30.28 321 LEU A C 1
ATOM 2555 O O . LEU A 1 321 ? 10.541 -23.011 2.770 1.00 30.28 321 LEU A O 1
ATOM 2559 N N . SER A 1 322 ? 9.588 -23.447 4.722 1.00 30.59 322 SER A N 1
ATOM 2560 C CA . SER A 1 322 ? 10.129 -24.805 4.783 1.00 30.59 322 SER A CA 1
ATOM 2561 C C . SER A 1 322 ? 9.160 -25.652 5.575 1.00 30.59 322 SER A C 1
ATOM 2563 O O . SER A 1 322 ? 9.222 -25.631 6.792 1.00 30.59 322 SER A O 1
ATOM 2565 N N . HIS A 1 323 ? 8.215 -26.286 4.883 1.00 29.86 323 HIS A N 1
ATOM 2566 C CA . HIS A 1 323 ? 7.562 -27.563 5.214 1.00 29.86 323 HIS A CA 1
ATOM 2567 C C . HIS A 1 323 ? 6.718 -27.966 3.990 1.00 29.86 323 HIS A C 1
ATOM 2569 O O . HIS A 1 323 ? 5.493 -28.019 4.024 1.00 29.86 323 HIS A O 1
ATOM 2575 N N . ARG A 1 324 ? 7.398 -28.194 2.862 1.00 32.38 324 ARG A N 1
ATOM 2576 C CA . ARG A 1 324 ? 6.886 -28.958 1.715 1.00 32.38 324 ARG A CA 1
ATOM 2577 C C . ARG A 1 324 ? 8.051 -29.644 1.003 1.00 32.38 324 ARG A C 1
ATOM 2579 O O . ARG A 1 324 ? 8.292 -29.376 -0.155 1.00 32.38 324 ARG A O 1
ATOM 2586 N N . GLU A 1 325 ? 8.765 -30.507 1.718 1.00 31.03 325 GLU A N 1
ATOM 2587 C CA . GLU A 1 325 ? 9.507 -31.631 1.127 1.00 31.03 325 GLU A CA 1
ATOM 2588 C C . GLU A 1 325 ? 9.590 -32.743 2.179 1.00 31.03 325 GLU A C 1
ATOM 2590 O O . GLU A 1 325 ? 10.564 -32.845 2.917 1.00 31.03 325 GLU A O 1
ATOM 2595 N N . ILE A 1 326 ? 8.523 -33.539 2.297 1.00 28.22 326 ILE A N 1
ATOM 2596 C CA . ILE A 1 326 ? 8.625 -34.954 2.671 1.00 28.22 326 ILE A CA 1
ATOM 2597 C C . ILE A 1 326 ? 7.628 -35.704 1.789 1.00 28.22 326 ILE A C 1
ATOM 2599 O O . ILE A 1 326 ? 6.414 -35.630 1.987 1.00 28.22 326 ILE A O 1
ATOM 2603 N N . GLY A 1 327 ? 8.198 -36.384 0.804 1.00 30.17 327 GLY A N 1
ATOM 2604 C CA . GLY A 1 327 ? 7.631 -37.406 -0.058 1.00 30.17 327 GLY A CA 1
ATOM 2605 C C . GLY A 1 327 ? 8.814 -38.124 -0.672 1.00 30.17 327 GLY A C 1
ATOM 2606 O O . GLY A 1 327 ? 9.513 -37.463 -1.466 1.00 30.17 327 GLY A O 1
#

Sequence (327 aa):
MTIPGNPYEVIKNSVLRYLLDGSFQKMYVEAWEGVGATALLREVAEAVEKSEKREFETVIKVVRPAPFGNRREMQRAVAEQLNHLLRSPWVTAAAFDAADEDDDFKGVEFSSRDLLSEVAEKIYRAVRDRSSSVLLVLCNKIADGKSIDPNDLGIPIIKGSRNALLWTSGMNISREGVRIQPSNEEAALDLVYKEAVEIARYIEESSGGSLRTTPQVVLRCFWYYLLLLHHRAEFNRSALLLPDGGRPLEAAVKYFVCDGILQGDDAASWEIGKALAPVIESIVNDRLLQFWEKKIPSSTWTPREEKKELLPRRLYWSTLLSHREIG

Foldseek 3Di:
DDDPPDLQVVLLVVVLVCLLVVVAQEAEEDEPLFFLLLLSLVVSLVCCVVDPVCLFVAEQAARALFAALAAQSSLVSSQVSLCVSVVHNLDDPVVVVVVVVVCVVVVPDSSRDHHDQVSLCSLLCSQVVVVGEYEYEDEAAHPVRDADDVVSSNQDSDPPGSYHYYYYPHHPYPPPHDYGYRPDDSSRVLSNLSSLQRLQVNCCVVVVNPDPRDSVLLSQLLLLLLVVLLVCVVPDVPPPDDPPPDPVVLVVCLQCSSCVVVVHPNVNSRSSSSSCSRSVVSQPDPVSSVVSVVDVVVDPDDNDDPDPPPDPPDDDDPDDPPDPDDD

Radius of gyration: 20.76 Å; chains: 1; bounding box: 42×70×59 Å

=== Feature glossary ===
The features interleaved in this record are:

— What the protein is —

Sequence gives the chain of amino acids in standard one-letter code (A=alanine, C=cysteine, …, Y=tyrosine), read N→C. It is the only feature that is directly encoded by the gene; all structural features are derived from the folded form of this sequence.

Database cross-references. InterPro integrates a dozen domain/family signature databases into unified entries with residue-range hits. GO terms attach function/process/location labels with evidence codes. CATH codes position the fold in a four-level structural taxonomy. Organism is the NCBI-taxonomy species name.

— Where its atoms are —

Atomic coordinates in PDBx/mmCIF format — the same representation the Protein Data Bank distributes. Each line of the _atom_site loop places one backbone atom in Cartesian space (units: ångströms, origin: arbitrary).

The six renders are orthographic views along the three Cartesian axes in both directions. Representation (cartoon, sticks, or surface) and color scheme (sequence-rainbow or by-chain) vary across proteins so the training set covers all the common visualization conventions.

— Local backbone conformation —

Eight-state secondary structure (DSSP): H is the canonical α-helix, G the tighter 3₁₀-helix, I the wider π-helix; E/B are β-structure, T and S are turns and bends, and '-' is everything else. DSSP derives these from the pattern of main-chain N–H···O=C hydrogen bonds, not from the sequence.

P-SEA three-state annotation labels each residue as helix, strand, or coil based purely on the geometry of the Cα trace. It serves as a fallback when the full backbone (and thus DSSP) is unavailable.

The φ/ψ torsion pair specifies the backbone conformation at each residue. φ rotates about the N–Cα bond, ψ about the Cα–C bond. Steric clashes forbid most of the (φ, ψ) plane — the allowed regions (α-helix basin, β-sheet basin, left-handed helix) are the Ramachandran-allowed regions.

— Global shape and packing —

The geometric summary reports three shape descriptors. Rg (radius of gyration) measures how spread out the Cα atoms are about their centre of mass; compact globular proteins have small Rg, elongated or unfolded ones large. Cα contacts (<8 Å, |i−j|>4) count long-range residue pairs in spatial proximity — high for tightly packed folds, near zero for rods or random coil. The bounding-box extents give the protein's footprint along x, y, z in Å.

Solvent-accessible surface area (SASA) is the area in Å² traced out by the centre of a 1.4 Å probe sphere (a water molecule) rolled over the protein's van der Waals surface (Shrake–Rupley / Lee–Richards construction). Buried residues have near-zero SASA; fully exposed residues can exceed 200 Å². The total SASA scales roughly with the number of surface residues.

The contact map is a binary N×N matrix image: pixel (i, j) is dark where Cα_i and Cα_j are within 8 Å and |i−j|>4. Because the |i−j|>4 filter removes local helical contacts, off-diagonal stripes parallel to the main diagonal indicate parallel β-sheets; stripes perpendicular to it indicate antiparallel β-sheets. The Ramachandran plot scatters every residue's (φ, ψ) pair against the sterically allowed regions. The PAE heatmap renders the predicted-aligned-error matrix.

— Structural neighborhood —

3Di is Foldseek's structural alphabet. Each residue is assigned one of twenty discrete states based on how its Cα sits relative to its spatial (not sequential) neighbors. Aligning 3Di strings finds structural homologs roughly as well as full 3D superposition, but orders of magnitude faster.

Nearest PDB neighbors are the top structural matches found by Foldseek when searching this structure against the entire Protein Data Bank. Each hit reports a TM-score (0 to 1; >0.5 almost always implies the same fold) and an E-value. These are *structural* homologs — they may share no detectable sequence similarity.

— Confidence and disorder —

For AlphaFold models, the B-factor field carries pLDDT — the model's own estimate of local accuracy on a 0–100 scale. Regions with pLDDT<50 should be treated as essentially unmodeled; they often correspond to intrinsically disordered segments.

Crystallographic B-factors measure how much each atom's electron density is smeared out, in Å². They rise in mobile loops and surface residues and fall in the buried interior. In AlphaFold models this column is repurposed to hold pLDDT instead.

Predicted aligned error is AlphaFold's pairwise confidence. Unlike pLDDT (per-residue), PAE is per-residue-pair and captures whether two parts of the structure are correctly placed relative to each other. Units are ångströms of expected positional error.